Protein AF-A0A7W7SQQ2-F1 (afdb_monomer)

Mean predicted aligned error: 5.86 Å

Secondary structure (DSSP, 8-state):
--------------------SEEEEEEEETTEEEEEE---SS------HHHHHHHHTSPTT-S-TTGGGSHHHHHHHHHHHHHHHHHHHTTPPPPPHHHHHHHHTT-EEEEEEE-STT-TT-EE-SS--HHHHHHHHHTTSS-GGGGGGG--B-PPP---SSTTTS-HHHHHHHHHTT--GGG--HHHHHHHHHHHHHS--SS------HHHHHHHHHS-SEEE--BEE-SSSEE--EEE-GGGGTT-HHHHHHHHHHHTS-EEEEEEETTTEEEEEETTS-EEEEETTEEEEEESSHHHHHHHHHHTPPPEEPPTTS--

Structure (mmCIF, N/CA/C/O backbone):
data_AF-A0A7W7SQQ2-F1
#
_entry.id   AF-A0A7W7SQQ2-F1
#
loop_
_atom_site.group_PDB
_atom_site.id
_atom_site.type_symbol
_atom_site.label_atom_id
_atom_site.label_alt_id
_atom_site.label_comp_id
_atom_site.label_asym_id
_atom_site.label_entity_id
_atom_site.label_seq_id
_atom_site.pdbx_PDB_ins_code
_atom_site.Cartn_x
_atom_site.Cartn_y
_atom_site.Cartn_z
_atom_site.occupancy
_atom_site.B_iso_or_equiv
_atom_site.auth_seq_id
_atom_site.auth_comp_id
_atom_site.auth_asym_id
_atom_site.auth_atom_id
_atom_site.pdbx_PDB_model_num
ATOM 1 N N . MET A 1 1 ? 30.985 -21.210 43.477 1.00 38.97 1 MET A N 1
ATOM 2 C CA . MET A 1 1 ? 29.923 -22.197 43.193 1.00 38.97 1 MET A CA 1
ATOM 3 C C . MET A 1 1 ? 28.577 -21.524 43.392 1.00 38.97 1 MET A C 1
ATOM 5 O O . MET A 1 1 ? 28.014 -21.598 44.472 1.00 38.97 1 MET A O 1
ATOM 9 N N . ILE A 1 2 ? 28.111 -20.807 42.372 1.00 31.62 2 ILE A N 1
ATOM 10 C CA . ILE A 1 2 ? 26.723 -20.356 42.254 1.00 31.62 2 ILE A CA 1
ATOM 11 C C . ILE A 1 2 ? 26.352 -20.661 40.807 1.00 31.62 2 ILE A C 1
ATOM 13 O O . ILE A 1 2 ? 26.995 -20.175 39.881 1.00 31.62 2 ILE A O 1
ATOM 17 N N . SER A 1 3 ? 25.417 -21.592 40.669 1.00 32.34 3 SER A N 1
ATOM 18 C CA . SER A 1 3 ? 24.855 -22.092 39.423 1.00 32.34 3 SER A CA 1
ATOM 19 C C . SER A 1 3 ? 23.996 -20.994 38.793 1.00 32.34 3 SER A C 1
ATOM 21 O O . SER A 1 3 ? 23.088 -20.482 39.442 1.00 32.34 3 SER A O 1
ATOM 23 N N . GLN A 1 4 ? 24.303 -20.619 37.551 1.00 32.34 4 GLN A N 1
ATOM 24 C CA . GLN A 1 4 ? 23.356 -19.951 36.664 1.00 32.34 4 GLN A CA 1
ATOM 25 C C . GLN A 1 4 ? 22.821 -21.022 35.714 1.00 32.34 4 GLN A C 1
ATOM 27 O O . GLN A 1 4 ? 23.570 -21.594 34.928 1.00 32.34 4 GLN A O 1
ATOM 32 N N . GLN A 1 5 ? 21.541 -21.347 35.871 1.00 31.61 5 GLN A N 1
ATOM 33 C CA . GLN A 1 5 ? 20.770 -22.120 34.909 1.00 31.61 5 GLN A CA 1
ATOM 34 C C . GLN A 1 5 ? 20.421 -21.184 33.751 1.00 31.61 5 GLN A C 1
ATOM 36 O O . GLN A 1 5 ? 19.628 -20.258 33.913 1.00 31.61 5 GLN A O 1
ATOM 41 N N . GLU A 1 6 ? 21.049 -21.412 32.603 1.00 29.31 6 GLU A N 1
ATOM 42 C CA . GLU A 1 6 ? 20.629 -20.856 31.322 1.00 29.31 6 GLU A CA 1
ATOM 43 C C . GLU A 1 6 ? 19.291 -21.500 30.938 1.00 29.31 6 GLU A C 1
ATOM 45 O O . GLU A 1 6 ? 19.168 -22.723 30.859 1.00 29.31 6 GLU A O 1
ATOM 50 N N . ALA A 1 7 ? 18.265 -20.668 30.758 1.00 31.00 7 ALA A N 1
ATOM 51 C CA . ALA A 1 7 ? 16.994 -21.086 30.194 1.00 31.00 7 ALA A CA 1
ATOM 52 C C . ALA A 1 7 ? 17.190 -21.323 28.691 1.00 31.00 7 ALA A C 1
ATOM 54 O O . ALA A 1 7 ? 17.419 -20.399 27.912 1.00 31.00 7 ALA A O 1
ATOM 55 N N . GLU A 1 8 ? 17.134 -22.594 28.323 1.00 25.03 8 GLU A N 1
ATOM 56 C CA . GLU A 1 8 ? 17.292 -23.131 26.981 1.00 25.03 8 GLU A CA 1
ATOM 57 C C . GLU A 1 8 ? 16.098 -22.710 26.102 1.00 25.03 8 GLU A C 1
ATOM 59 O O . GLU A 1 8 ? 14.978 -23.201 26.248 1.00 25.03 8 GLU A O 1
ATOM 64 N N . TRP A 1 9 ? 16.317 -21.747 25.203 1.00 24.67 9 TRP A N 1
ATOM 65 C CA . TRP A 1 9 ? 15.348 -21.366 24.174 1.00 24.67 9 TRP A CA 1
ATOM 66 C C . TRP A 1 9 ? 15.402 -22.381 23.027 1.00 24.67 9 TRP A C 1
ATOM 68 O O . TRP A 1 9 ? 16.411 -22.490 22.332 1.00 24.67 9 TRP A O 1
ATOM 78 N N . THR A 1 10 ? 14.309 -23.111 22.811 1.00 25.95 10 THR A N 1
ATOM 79 C CA . THR A 1 10 ? 14.120 -23.984 21.643 1.00 25.95 10 THR A CA 1
ATOM 80 C C . THR A 1 10 ? 12.985 -23.446 20.767 1.00 25.95 10 THR A C 1
ATOM 82 O O . THR A 1 10 ? 11.851 -23.357 21.238 1.00 25.95 10 THR A O 1
ATOM 85 N N . PRO A 1 11 ? 13.227 -23.101 19.486 1.00 35.62 11 PRO A N 1
ATOM 86 C CA . PRO A 1 11 ? 12.149 -22.826 18.548 1.00 35.62 11 PRO A CA 1
ATOM 87 C C . PRO A 1 11 ? 11.768 -24.107 17.790 1.00 35.62 11 PRO A C 1
ATOM 89 O O . PRO A 1 11 ? 12.555 -24.652 17.017 1.00 35.62 11 PRO A O 1
ATOM 92 N N . GLY A 1 12 ? 10.538 -24.576 18.004 1.00 26.91 12 GLY A N 1
ATOM 93 C CA . GLY A 1 12 ? 9.904 -25.650 17.242 1.00 26.91 12 GLY A CA 1
ATOM 94 C C . GLY A 1 12 ? 8.689 -25.142 16.462 1.00 26.91 12 GLY A C 1
ATOM 95 O O . GLY A 1 12 ? 7.684 -24.772 17.056 1.00 26.91 12 GLY A O 1
ATOM 96 N N . THR A 1 13 ? 8.807 -25.169 15.132 1.00 31.66 13 THR A N 1
ATOM 97 C CA . THR A 1 13 ? 7.736 -25.319 14.123 1.00 31.66 13 THR A CA 1
ATOM 98 C C . THR A 1 13 ? 6.515 -24.390 14.172 1.00 31.66 13 THR A C 1
ATOM 100 O O . THR A 1 13 ? 5.446 -24.764 14.644 1.00 31.66 13 THR A O 1
ATOM 103 N N . ALA A 1 14 ? 6.637 -23.267 13.464 1.00 29.16 14 ALA A N 1
ATOM 104 C CA . ALA A 1 14 ? 5.713 -22.896 12.393 1.00 29.16 14 ALA A CA 1
ATOM 105 C C . ALA A 1 14 ? 6.531 -22.145 11.331 1.00 29.16 14 ALA A C 1
ATOM 107 O O . ALA A 1 14 ? 7.152 -21.130 11.642 1.00 29.16 14 ALA A O 1
ATOM 108 N N . VAL A 1 15 ? 6.585 -22.647 10.094 1.00 39.97 15 VAL A N 1
ATOM 109 C CA . VAL A 1 15 ? 7.053 -21.849 8.948 1.00 39.97 15 VAL A CA 1
ATOM 110 C C . VAL A 1 15 ? 5.920 -20.863 8.655 1.00 39.97 15 VAL A C 1
ATOM 112 O O . VAL A 1 15 ? 5.041 -21.133 7.846 1.00 39.97 15 VAL A O 1
ATOM 115 N N . GLY A 1 16 ? 5.845 -19.808 9.466 1.00 39.38 16 GLY A N 1
ATOM 116 C CA . GLY A 1 16 ? 4.894 -18.714 9.306 1.00 39.38 16 GLY A CA 1
ATOM 117 C C . GLY A 1 16 ? 5.364 -17.788 8.191 1.00 39.38 16 GLY A C 1
ATOM 118 O O . GLY A 1 16 ? 6.569 -17.625 8.006 1.00 39.38 16 GLY A O 1
ATOM 119 N N . ALA A 1 17 ? 4.410 -17.223 7.452 1.00 42.03 17 ALA A N 1
ATOM 120 C CA . ALA A 1 17 ? 4.620 -16.277 6.359 1.00 42.03 17 ALA A CA 1
ATOM 121 C C . ALA A 1 17 ? 5.713 -15.226 6.662 1.00 42.03 17 ALA A C 1
ATOM 123 O O . ALA A 1 17 ? 5.884 -14.850 7.829 1.00 42.03 17 ALA A O 1
ATOM 124 N N . PRO A 1 18 ? 6.425 -14.716 5.638 1.00 50.44 18 PRO A N 1
ATOM 125 C CA . PRO A 1 18 ? 7.442 -13.689 5.830 1.00 50.44 18 PRO A CA 1
ATOM 126 C C . PRO A 1 18 ? 6.868 -12.506 6.630 1.00 50.44 18 PRO A C 1
ATOM 128 O O . PRO A 1 18 ? 5.911 -11.844 6.220 1.00 50.44 18 PRO A O 1
ATOM 131 N N . THR A 1 19 ? 7.457 -12.250 7.804 1.00 64.88 19 THR A N 1
ATOM 132 C CA . THR A 1 19 ? 7.046 -11.190 8.748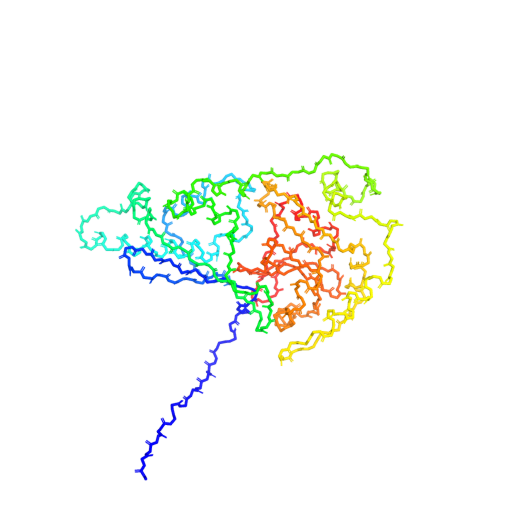 1.00 64.88 19 THR A CA 1
ATOM 133 C C . THR A 1 19 ? 7.334 -9.783 8.226 1.00 64.88 19 THR A C 1
ATOM 135 O O . THR A 1 19 ? 6.813 -8.804 8.760 1.00 64.88 19 THR A O 1
ATOM 138 N N . ALA A 1 20 ? 8.142 -9.682 7.171 1.00 79.25 20 ALA A N 1
ATOM 139 C CA . ALA A 1 20 ? 8.426 -8.463 6.442 1.00 79.25 20 ALA A CA 1
ATOM 140 C C . ALA A 1 20 ? 7.919 -8.579 4.986 1.00 79.25 20 ALA A C 1
ATOM 142 O O . ALA A 1 20 ? 7.832 -9.677 4.444 1.00 79.25 20 ALA A O 1
ATOM 143 N N . PRO A 1 21 ? 7.564 -7.464 4.335 1.00 90.44 21 PRO A N 1
ATOM 144 C CA . PRO A 1 21 ? 7.223 -6.216 5.000 1.00 90.44 21 PRO A CA 1
ATOM 145 C C . PRO A 1 21 ? 5.951 -6.390 5.834 1.00 90.44 21 PRO A C 1
ATOM 147 O O . PRO A 1 21 ? 5.047 -7.125 5.451 1.00 90.44 21 PRO A O 1
ATOM 150 N N . GLY A 1 22 ? 5.924 -5.770 7.007 1.00 92.62 22 GLY A N 1
ATOM 151 C CA . GLY A 1 22 ? 4.823 -5.869 7.960 1.00 92.62 22 GLY A CA 1
ATOM 152 C C . GLY A 1 22 ? 4.709 -4.594 8.778 1.00 92.62 22 GLY A C 1
ATOM 153 O O . GLY A 1 22 ? 5.559 -3.707 8.680 1.00 92.62 22 GLY A O 1
ATOM 154 N N . THR A 1 23 ? 3.660 -4.483 9.585 1.00 94.69 23 THR A N 1
ATOM 155 C CA . THR A 1 23 ? 3.469 -3.331 10.472 1.00 94.69 23 THR A CA 1
ATOM 156 C C . THR A 1 23 ? 2.948 -3.772 11.836 1.00 94.69 23 THR A C 1
ATOM 158 O O . THR A 1 23 ? 2.192 -4.737 11.943 1.00 94.69 23 THR A O 1
ATOM 161 N N . ILE A 1 24 ? 3.364 -3.056 12.878 1.00 96.31 24 ILE A N 1
ATOM 162 C CA . ILE A 1 24 ? 2.870 -3.182 14.250 1.00 96.31 24 ILE A CA 1
ATOM 163 C C . ILE A 1 24 ? 2.268 -1.839 14.650 1.00 96.31 24 ILE A C 1
ATOM 165 O O . ILE A 1 24 ? 2.914 -0.805 14.481 1.00 96.31 24 ILE A O 1
ATOM 169 N N . ALA A 1 25 ? 1.052 -1.849 15.181 1.00 97.81 25 ALA A N 1
ATOM 170 C CA . ALA A 1 25 ? 0.399 -0.669 15.726 1.00 97.81 25 ALA A CA 1
ATOM 171 C C . ALA A 1 25 ? 0.345 -0.761 17.253 1.00 97.81 25 ALA A C 1
ATOM 173 O O . ALA A 1 25 ? -0.079 -1.778 17.803 1.00 97.81 25 ALA A O 1
ATOM 174 N N . TYR A 1 26 ? 0.756 0.315 17.916 1.00 98.12 26 TYR A N 1
ATOM 175 C CA . TYR A 1 26 ? 0.708 0.522 19.357 1.00 98.12 26 TYR A CA 1
ATOM 176 C C . TYR A 1 26 ? -0.313 1.624 19.627 1.00 98.12 26 TYR A C 1
ATOM 178 O O . TYR A 1 26 ? -0.072 2.785 19.305 1.00 98.12 26 TYR A O 1
ATOM 186 N N . LEU A 1 27 ? -1.464 1.265 20.187 1.00 98.44 27 LEU A N 1
ATOM 187 C CA . LEU A 1 27 ? -2.551 2.193 20.476 1.00 98.44 27 LEU A CA 1
ATOM 188 C C . LEU A 1 27 ? -2.760 2.271 21.986 1.00 98.44 27 LEU A C 1
ATOM 190 O O . LEU A 1 27 ? -3.179 1.299 22.611 1.00 98.44 27 LEU A O 1
ATOM 194 N N . THR A 1 28 ? -2.477 3.428 22.573 1.00 98.38 28 THR A N 1
ATOM 195 C CA . THR A 1 28 ? -2.728 3.686 23.993 1.00 98.38 28 THR A CA 1
ATOM 196 C C . THR A 1 28 ? -4.074 4.378 24.158 1.00 98.38 28 THR A C 1
ATOM 198 O O . THR A 1 28 ? -4.270 5.467 23.620 1.00 98.38 28 THR A O 1
ATOM 201 N N . VAL A 1 29 ? -4.991 3.774 24.916 1.00 97.31 29 VAL A N 1
ATOM 202 C CA . VAL A 1 29 ? -6.342 4.292 25.190 1.00 97.31 29 VAL A CA 1
ATOM 203 C C . VAL A 1 29 ? -6.573 4.281 26.693 1.00 97.31 29 VAL A C 1
ATOM 205 O O . VAL A 1 29 ? -6.418 3.246 27.328 1.00 97.31 29 VAL A O 1
ATOM 208 N N . GLN A 1 30 ? -6.918 5.426 27.290 1.00 92.06 30 GLN A N 1
ATOM 209 C CA . GLN A 1 30 ? -7.134 5.545 28.744 1.00 92.06 30 GLN A CA 1
ATOM 210 C C . GLN A 1 30 ? -5.997 4.937 29.604 1.00 92.06 30 GLN A C 1
ATOM 212 O O . GLN A 1 30 ? -6.248 4.436 30.698 1.00 92.06 30 GLN A O 1
ATOM 217 N N . HIS A 1 31 ? -4.742 5.045 29.144 1.00 90.31 31 HIS A N 1
ATOM 218 C CA . HIS A 1 31 ? -3.523 4.476 29.757 1.00 90.31 31 HIS A CA 1
ATOM 219 C C . HIS A 1 31 ? -3.339 2.951 29.609 1.00 90.31 31 HIS A C 1
ATOM 221 O O . HIS A 1 31 ? -2.359 2.411 30.123 1.00 90.31 31 HIS A O 1
ATOM 227 N N . GLU A 1 32 ? -4.222 2.255 28.891 1.00 96.50 32 GLU A N 1
ATOM 228 C CA . GLU A 1 32 ? -4.031 0.859 28.487 1.00 96.50 32 GLU A CA 1
ATOM 229 C C . GLU A 1 32 ? -3.359 0.807 27.108 1.00 96.50 32 GLU A C 1
ATOM 231 O O . GLU A 1 32 ? -3.802 1.467 26.168 1.00 96.50 32 GLU A O 1
ATOM 236 N N . LEU A 1 33 ? -2.275 0.035 26.987 1.00 97.94 33 LEU A N 1
ATOM 237 C CA . LEU A 1 33 ? -1.583 -0.188 25.717 1.00 97.94 33 LEU A CA 1
ATOM 238 C C . LEU A 1 33 ? -2.167 -1.410 25.005 1.00 97.94 33 LEU A C 1
ATOM 240 O O . LEU A 1 33 ? -2.154 -2.518 25.542 1.00 97.94 33 LEU A O 1
ATOM 244 N N . HIS A 1 34 ? -2.584 -1.212 23.760 1.00 98.25 34 HIS A N 1
ATOM 245 C CA . HIS A 1 34 ? -3.039 -2.253 22.850 1.00 98.25 34 HIS A CA 1
ATOM 246 C C . HIS A 1 34 ? -2.055 -2.389 21.691 1.00 98.25 34 HIS A C 1
ATOM 248 O O . HIS A 1 34 ? -1.560 -1.392 21.166 1.00 98.25 34 HIS A O 1
ATOM 254 N N . ILE A 1 35 ? -1.758 -3.626 21.299 1.00 97.94 35 ILE A N 1
ATOM 255 C CA . ILE A 1 35 ? -0.786 -3.926 20.248 1.00 97.94 35 ILE A CA 1
ATOM 256 C C . ILE A 1 35 ? -1.447 -4.858 19.246 1.00 97.94 35 ILE A C 1
ATOM 258 O O . ILE A 1 35 ? -1.977 -5.895 19.642 1.00 97.94 35 ILE A O 1
ATOM 262 N N . ALA A 1 36 ? -1.375 -4.515 17.964 1.00 96.56 36 ALA A N 1
ATOM 263 C CA . ALA A 1 36 ? -1.765 -5.422 16.893 1.00 96.56 36 ALA A CA 1
ATOM 264 C C . ALA A 1 36 ? -0.732 -5.446 15.770 1.00 96.56 36 ALA A C 1
ATOM 266 O O . ALA A 1 36 ? 0.019 -4.494 15.558 1.00 96.56 36 ALA A O 1
ATOM 267 N N . HIS A 1 37 ? -0.733 -6.551 15.035 1.00 95.25 37 HIS A N 1
ATOM 268 C CA . HIS A 1 37 ? 0.077 -6.749 13.844 1.00 95.25 37 HIS A CA 1
ATOM 269 C C . HIS A 1 37 ? -0.802 -6.684 12.600 1.00 95.25 37 HIS A C 1
ATOM 271 O O . HIS A 1 37 ? -1.996 -6.990 12.649 1.00 95.25 37 HIS A O 1
ATOM 277 N N . SER A 1 38 ? -0.195 -6.322 11.476 1.00 94.31 38 SER A N 1
ATOM 278 C CA . SER A 1 38 ? -0.829 -6.486 10.177 1.00 94.31 38 SER A CA 1
ATOM 279 C C . SER A 1 38 ? -1.057 -7.972 9.872 1.00 94.31 38 SER A C 1
ATOM 281 O O . SER A 1 38 ? -0.312 -8.845 10.325 1.00 94.31 38 SER A O 1
ATOM 283 N N . VAL A 1 39 ? -2.113 -8.270 9.118 1.00 93.19 39 VAL A N 1
ATOM 284 C CA . VAL A 1 39 ? -2.600 -9.638 8.915 1.00 93.19 39 VAL A CA 1
ATOM 285 C C . VAL A 1 39 ? -2.282 -10.123 7.504 1.00 93.19 39 VAL A C 1
ATOM 287 O O . VAL A 1 39 ? -2.976 -9.788 6.544 1.00 93.19 39 VAL A O 1
ATOM 290 N N . LYS A 1 40 ? -1.271 -10.985 7.398 1.00 89.31 40 LYS A N 1
ATOM 291 C CA . LYS A 1 40 ? -0.927 -11.712 6.170 1.00 89.31 40 LYS A CA 1
ATOM 292 C C . LYS A 1 40 ? -1.558 -13.101 6.116 1.00 89.31 40 LYS A C 1
ATOM 294 O O . LYS A 1 40 ? -1.998 -13.633 7.135 1.00 89.31 40 LYS A O 1
ATOM 299 N N . GLY A 1 41 ? -1.555 -13.691 4.924 1.00 84.44 41 GLY A N 1
ATOM 300 C CA . GLY A 1 41 ? -2.069 -15.037 4.681 1.00 84.44 41 GLY A CA 1
ATOM 301 C C . GLY A 1 41 ? -3.595 -15.126 4.743 1.00 84.44 41 GLY A C 1
ATOM 302 O O . GLY A 1 41 ? -4.318 -14.124 4.620 1.00 84.44 41 GLY A O 1
ATOM 303 N N . ASP A 1 42 ? -4.088 -16.347 4.947 1.00 80.88 42 ASP A N 1
ATOM 304 C CA . ASP A 1 42 ? -5.519 -16.677 4.954 1.00 80.88 42 ASP A CA 1
ATOM 305 C C . ASP A 1 42 ? -6.183 -16.849 6.344 1.00 80.88 42 ASP A C 1
ATOM 307 O O . ASP A 1 42 ? -7.158 -17.604 6.445 1.00 80.88 42 ASP A O 1
ATOM 311 N N . PRO A 1 43 ? -5.756 -16.185 7.444 1.00 82.62 43 PRO A N 1
ATOM 312 C CA . PRO A 1 43 ? -6.470 -16.329 8.702 1.00 82.62 43 PRO A CA 1
ATOM 313 C C . PRO A 1 43 ? -7.848 -15.662 8.617 1.00 82.62 43 PRO A C 1
ATOM 315 O O . PRO A 1 43 ? -8.031 -14.594 8.023 1.00 82.62 43 PRO A O 1
ATOM 318 N N . VAL A 1 44 ? -8.828 -16.283 9.270 1.00 82.44 44 VAL A N 1
ATOM 319 C CA . VAL A 1 44 ? -10.144 -15.678 9.476 1.00 82.44 44 VAL A CA 1
ATOM 320 C C . VAL A 1 44 ? -10.028 -14.667 10.611 1.00 82.44 44 VAL A C 1
ATOM 322 O O . VAL A 1 44 ? -9.726 -15.036 11.744 1.00 82.44 44 VAL A O 1
ATOM 325 N N . PHE A 1 45 ? -10.303 -13.398 10.321 1.00 85.50 45 PHE A N 1
ATOM 326 C CA . PHE A 1 45 ? -10.424 -12.355 11.334 1.00 85.50 45 PHE A CA 1
ATOM 327 C C . PHE A 1 45 ? -11.647 -11.479 11.051 1.00 85.50 45 PHE A C 1
ATOM 329 O O . PHE A 1 45 ? -12.103 -11.353 9.910 1.00 85.50 45 PHE A O 1
ATOM 336 N N . HIS A 1 46 ? -12.218 -10.906 12.109 1.00 91.88 46 HIS A N 1
ATOM 337 C CA . HIS A 1 46 ? -13.462 -10.151 12.027 1.00 91.88 46 HIS A CA 1
ATOM 338 C C . HIS A 1 46 ? -13.320 -8.788 12.684 1.00 91.88 46 HIS A C 1
ATOM 340 O O . HIS A 1 46 ? -13.253 -8.668 13.908 1.00 91.88 46 HIS A O 1
ATOM 346 N N . HIS A 1 47 ? -13.373 -7.756 11.848 1.00 97.88 47 HIS A N 1
ATOM 347 C CA . HIS A 1 47 ? -13.454 -6.383 12.316 1.00 97.88 47 HIS A CA 1
ATOM 348 C C . HIS A 1 47 ? -14.681 -6.141 13.189 1.00 97.88 47 HIS A C 1
ATOM 350 O O . HIS A 1 47 ? -15.767 -6.680 12.939 1.00 97.88 47 HIS A O 1
ATOM 356 N N . HIS A 1 48 ? -14.511 -5.265 14.172 1.00 98.44 48 HIS A N 1
ATOM 357 C CA . HIS A 1 48 ? -15.592 -4.712 14.964 1.00 98.44 48 HIS A CA 1
ATOM 358 C C . HIS A 1 48 ? -16.652 -4.073 14.059 1.00 98.44 48 HIS A C 1
ATOM 360 O O . HIS A 1 48 ? -16.345 -3.533 12.991 1.00 98.44 48 HIS A O 1
ATOM 366 N N . ARG A 1 49 ? -17.918 -4.117 14.490 1.00 98.12 49 ARG A N 1
ATOM 367 C CA . ARG A 1 49 ? -19.069 -3.660 13.698 1.00 98.12 49 ARG A CA 1
ATOM 368 C C . ARG A 1 49 ? -18.871 -2.248 13.139 1.00 98.12 49 ARG A C 1
ATOM 370 O O . ARG A 1 49 ? -19.063 -2.053 11.945 1.00 98.12 49 ARG A O 1
ATOM 377 N N . LEU A 1 50 ? -18.423 -1.302 13.965 1.00 98.50 50 LEU A N 1
ATOM 378 C CA . LEU A 1 50 ? -18.202 0.085 13.533 1.00 98.50 50 LEU A CA 1
ATOM 379 C C . LEU A 1 50 ? -17.110 0.197 12.455 1.00 98.50 50 LEU A C 1
ATOM 381 O O . LEU A 1 50 ? -17.257 0.958 11.502 1.00 98.50 50 LEU A O 1
ATOM 385 N N . VAL A 1 51 ? -16.028 -0.582 12.564 1.00 98.50 51 VAL A N 1
ATOM 386 C CA . VAL A 1 51 ? -14.944 -0.594 11.565 1.00 98.50 51 VAL A CA 1
ATOM 387 C C . VAL A 1 51 ? -15.446 -1.192 10.253 1.00 98.50 51 VAL A C 1
ATOM 389 O O . VAL A 1 51 ? -15.198 -0.642 9.182 1.00 98.50 51 VAL A O 1
ATOM 392 N N . ARG A 1 52 ? -16.231 -2.274 10.323 1.00 97.94 52 ARG A N 1
ATOM 393 C CA . ARG A 1 52 ? -16.879 -2.872 9.147 1.00 97.94 52 ARG A CA 1
ATOM 394 C C . ARG A 1 52 ? -17.831 -1.904 8.454 1.00 97.94 52 ARG A C 1
ATOM 396 O O . ARG A 1 52 ? -17.783 -1.798 7.235 1.00 97.94 52 ARG A O 1
ATOM 403 N N . GLU A 1 53 ? -18.683 -1.219 9.215 1.00 98.06 53 GLU A N 1
ATOM 404 C CA . GLU A 1 53 ? -19.610 -0.204 8.697 1.00 98.06 53 GLU A CA 1
ATOM 405 C C . GLU A 1 53 ? -18.842 0.935 8.014 1.00 98.06 53 GLU A C 1
ATOM 407 O O . GLU A 1 53 ? -19.179 1.323 6.896 1.00 98.06 53 GLU A O 1
ATOM 412 N N . HIS A 1 54 ? -17.757 1.409 8.633 1.00 98.06 54 HIS A N 1
ATOM 413 C CA . HIS A 1 54 ? -16.894 2.432 8.053 1.00 98.06 54 HIS A CA 1
ATOM 414 C C . HIS A 1 54 ? -16.269 1.993 6.725 1.00 98.06 54 HIS A C 1
ATOM 416 O O . HIS A 1 54 ? -16.295 2.767 5.769 1.00 98.06 54 HIS A O 1
ATOM 422 N N . LEU A 1 55 ? -15.692 0.787 6.666 1.00 97.81 55 LEU A N 1
ATOM 423 C CA . LEU A 1 55 ? -15.048 0.255 5.461 1.00 97.81 55 LEU A CA 1
ATOM 424 C C . LEU A 1 55 ? -16.070 0.010 4.344 1.00 97.81 55 LEU A C 1
ATOM 426 O O . LEU A 1 55 ? -15.835 0.409 3.207 1.00 97.81 55 LEU A O 1
ATOM 430 N N . ALA A 1 56 ? -17.225 -0.576 4.671 1.00 96.88 56 ALA A N 1
ATOM 431 C CA . ALA A 1 56 ? -18.304 -0.828 3.716 1.00 96.88 56 ALA A CA 1
ATOM 432 C C . ALA A 1 56 ? -18.950 0.463 3.185 1.00 96.88 56 ALA A C 1
ATOM 434 O O . ALA A 1 56 ? -19.464 0.479 2.070 1.00 96.88 56 ALA A O 1
ATOM 435 N N . GLY A 1 57 ? -18.916 1.547 3.966 1.00 97.00 57 GLY A N 1
ATOM 436 C CA . GLY A 1 57 ? -19.417 2.859 3.559 1.00 97.00 57 GLY A CA 1
ATOM 437 C C . GLY A 1 57 ? -18.495 3.627 2.605 1.00 97.00 57 GLY A C 1
ATOM 438 O O . GLY A 1 57 ? -18.863 4.717 2.161 1.00 97.00 57 GLY A O 1
ATOM 439 N N . ARG A 1 58 ? -17.295 3.116 2.292 1.00 96.75 58 ARG A N 1
ATOM 440 C CA . ARG A 1 58 ? -16.354 3.796 1.391 1.00 96.75 58 ARG A CA 1
ATOM 441 C C . ARG A 1 58 ? -16.749 3.572 -0.069 1.00 96.75 58 ARG A C 1
ATOM 443 O O . ARG A 1 58 ? -17.020 2.435 -0.451 1.00 96.75 58 ARG A O 1
ATOM 450 N N . PRO A 1 59 ? -16.734 4.617 -0.918 1.00 97.38 59 PRO A N 1
ATOM 451 C CA . PRO A 1 59 ? -16.913 4.414 -2.347 1.00 97.38 59 PRO A CA 1
ATOM 452 C C . PRO A 1 59 ? -15.788 3.539 -2.913 1.00 97.38 59 PRO A C 1
ATOM 454 O O . PRO A 1 59 ? -14.655 3.559 -2.421 1.00 97.38 59 PRO A O 1
ATOM 457 N N . THR A 1 60 ? -16.075 2.809 -3.989 1.00 97.62 60 THR A N 1
ATOM 458 C CA . THR A 1 60 ? -15.062 2.048 -4.732 1.00 97.62 60 THR A CA 1
ATOM 459 C C . THR A 1 60 ? -13.862 2.939 -5.082 1.00 97.62 60 THR A C 1
ATOM 461 O O . THR A 1 60 ? -14.011 4.145 -5.301 1.00 97.62 60 THR A O 1
ATOM 464 N N . GLY A 1 61 ? -12.652 2.377 -5.044 1.00 97.88 61 GLY A N 1
ATOM 465 C CA . GLY A 1 61 ? -11.422 3.131 -5.286 1.00 97.88 61 GLY A CA 1
ATOM 466 C C . GLY A 1 61 ? -10.902 3.932 -4.092 1.00 97.88 61 GLY A C 1
ATOM 467 O O . GLY A 1 61 ? -9.803 4.464 -4.178 1.00 97.88 61 GLY A O 1
ATOM 468 N N . HIS A 1 62 ? -11.638 4.031 -2.977 1.00 97.88 62 HIS A N 1
ATOM 469 C CA . HIS A 1 62 ? -11.213 4.824 -1.810 1.00 97.88 62 HIS A CA 1
ATOM 470 C C . HIS A 1 62 ? -10.480 4.010 -0.737 1.00 97.88 62 HIS A C 1
ATOM 472 O O . HIS A 1 62 ? -10.056 4.562 0.280 1.00 97.88 62 HIS A O 1
ATOM 478 N N . LEU A 1 63 ? -10.332 2.703 -0.953 1.00 98.06 63 LEU A N 1
ATOM 479 C CA . LEU A 1 63 ? -9.580 1.821 -0.072 1.00 98.06 63 LEU A CA 1
ATOM 480 C C . LEU A 1 63 ? -8.271 1.393 -0.731 1.00 98.06 63 LEU A C 1
ATOM 482 O O . LEU A 1 63 ? -8.276 0.925 -1.864 1.00 98.06 63 LEU A O 1
ATOM 486 N N . VAL A 1 64 ? -7.157 1.554 -0.022 1.00 97.31 64 VAL A N 1
ATOM 487 C CA . VAL A 1 64 ? -5.865 0.952 -0.357 1.00 97.31 64 VAL A CA 1
ATOM 488 C C . VAL A 1 64 ? -6.041 -0.562 -0.378 1.00 97.31 64 VAL A C 1
ATOM 490 O O . VAL A 1 64 ? -6.801 -1.104 0.430 1.00 97.31 64 VAL A O 1
ATOM 493 N N . ARG A 1 65 ? -5.367 -1.242 -1.315 1.00 95.56 65 ARG A N 1
ATOM 494 C CA . ARG A 1 65 ? -5.423 -2.707 -1.396 1.00 95.56 65 ARG A CA 1
ATOM 495 C C . ARG A 1 65 ? -5.079 -3.319 -0.037 1.00 95.56 65 ARG A C 1
ATOM 497 O O . ARG A 1 65 ? -4.149 -2.862 0.619 1.00 95.56 65 ARG A O 1
ATOM 504 N N . GLY A 1 66 ? -5.866 -4.300 0.395 1.00 95.06 66 GLY A N 1
ATOM 505 C CA . GLY A 1 66 ? -5.656 -4.972 1.676 1.00 95.06 66 GLY A CA 1
ATOM 506 C C . GLY A 1 66 ? -5.719 -4.059 2.906 1.00 95.06 66 GLY A C 1
ATOM 507 O O . GLY A 1 66 ? -5.311 -4.489 3.980 1.00 95.06 66 GLY A O 1
ATOM 508 N N . GLY A 1 67 ? -6.217 -2.819 2.791 1.00 95.56 67 GLY A N 1
ATOM 509 C CA . GLY A 1 67 ? -6.244 -1.852 3.890 1.00 95.56 67 GLY A CA 1
ATOM 510 C C . GLY A 1 67 ? -6.959 -2.379 5.135 1.00 95.56 67 GLY A C 1
ATOM 511 O O . GLY A 1 67 ? -6.578 -2.048 6.251 1.00 95.56 67 GLY A O 1
ATOM 512 N N . GLU A 1 68 ? -7.941 -3.266 4.965 1.00 95.56 68 GLU A N 1
ATOM 513 C CA . GLU A 1 68 ? -8.623 -3.967 6.051 1.00 95.56 68 GLU A CA 1
ATOM 514 C C . GLU A 1 68 ? -7.705 -4.885 6.875 1.00 95.56 68 GLU A C 1
ATOM 516 O O . GLU A 1 68 ? -8.060 -5.266 7.981 1.00 95.56 68 GLU A O 1
ATOM 521 N N . ARG A 1 69 ? -6.526 -5.252 6.384 1.00 95.62 69 ARG A N 1
ATOM 522 C CA . ARG A 1 69 ? -5.560 -6.114 7.085 1.00 95.62 69 ARG A CA 1
ATOM 523 C C . ARG A 1 69 ? -4.458 -5.331 7.787 1.00 95.62 69 ARG A C 1
ATOM 525 O O . ARG A 1 69 ? -3.577 -5.930 8.399 1.00 95.62 69 ARG A O 1
ATOM 532 N N . HIS A 1 70 ? -4.480 -4.009 7.686 1.00 97.00 70 HIS A N 1
ATOM 533 C CA . HIS A 1 70 ? -3.442 -3.160 8.247 1.00 97.00 70 HIS A CA 1
ATOM 534 C C . HIS A 1 70 ? -3.534 -3.091 9.774 1.00 97.00 70 HIS A C 1
ATOM 536 O O . HIS A 1 70 ? -4.630 -3.082 10.344 1.00 97.00 70 HIS A O 1
ATOM 542 N N . ALA A 1 71 ? -2.375 -3.014 10.432 1.00 97.12 71 ALA A N 1
ATOM 543 C CA . ALA A 1 71 ? -2.268 -3.090 11.889 1.00 97.12 71 ALA A CA 1
ATOM 544 C C . ALA A 1 71 ? -3.102 -2.011 12.601 1.00 97.12 71 ALA A C 1
ATOM 546 O O . ALA A 1 71 ? -3.685 -2.271 13.651 1.00 97.12 71 ALA A O 1
ATOM 547 N N . GLU A 1 72 ? -3.206 -0.818 12.009 1.00 98.06 72 GLU A N 1
ATOM 548 C CA . GLU A 1 72 ? -3.969 0.307 12.549 1.00 98.06 72 GLU A CA 1
ATOM 549 C C . GLU A 1 72 ? -5.468 -0.007 12.642 1.00 98.06 72 GLU A C 1
ATOM 551 O O . GLU A 1 72 ? -6.118 0.352 13.623 1.00 98.06 72 GLU A O 1
ATOM 556 N N . LEU A 1 73 ? -6.030 -0.700 11.644 1.00 98.31 73 LEU A N 1
ATOM 557 C CA . LEU A 1 73 ? -7.441 -1.091 11.671 1.00 98.31 73 LEU A CA 1
ATOM 558 C C . LEU A 1 73 ? -7.683 -2.294 12.576 1.00 98.31 73 LEU A C 1
ATOM 560 O O . LEU A 1 73 ? -8.734 -2.371 13.213 1.00 98.31 73 LEU A O 1
ATOM 564 N N . VAL A 1 74 ? -6.718 -3.211 12.651 1.00 98.12 74 VAL A N 1
ATOM 565 C CA . VAL A 1 74 ? -6.788 -4.371 13.546 1.00 98.12 74 VAL A CA 1
ATOM 566 C C . VAL A 1 74 ? -6.775 -3.908 15.004 1.00 98.12 74 VAL A C 1
ATOM 568 O O . VAL A 1 74 ? -7.698 -4.247 15.738 1.00 98.12 74 VAL A O 1
ATOM 571 N N . VAL A 1 75 ? -5.826 -3.051 15.410 1.00 98.44 75 VAL A N 1
ATOM 572 C CA . VAL A 1 75 ? -5.753 -2.573 16.804 1.00 98.44 75 VAL A CA 1
ATOM 573 C C . VAL A 1 75 ? -6.988 -1.758 17.192 1.00 98.44 75 VAL A C 1
ATOM 575 O O . VAL A 1 75 ? -7.524 -1.926 18.286 1.00 98.44 75 VAL A O 1
ATOM 578 N N . LEU A 1 76 ? -7.497 -0.922 16.280 1.00 98.25 76 LEU A N 1
ATOM 579 C CA . LEU A 1 76 ? -8.730 -0.166 16.490 1.00 98.25 76 LEU A CA 1
ATOM 580 C C . LEU A 1 76 ? -9.924 -1.113 16.709 1.00 98.25 76 LEU A C 1
ATOM 582 O O . LEU A 1 76 ? -10.728 -0.915 17.620 1.00 98.25 76 LEU A O 1
ATOM 586 N N . SER A 1 77 ? -10.030 -2.155 15.882 1.00 98.38 77 SER A N 1
ATOM 587 C CA . SER A 1 77 ? -11.062 -3.181 16.007 1.00 98.38 77 SER A CA 1
ATOM 588 C C . SER A 1 77 ? -10.958 -3.948 17.329 1.00 98.38 77 SER A C 1
ATOM 590 O O . SER A 1 77 ? -11.978 -4.164 17.985 1.00 98.38 77 SER A O 1
ATOM 592 N N . ASP A 1 78 ? -9.752 -4.334 17.740 1.00 98.06 78 ASP A N 1
ATOM 593 C CA . ASP A 1 78 ? -9.518 -5.092 18.971 1.00 98.06 78 ASP A CA 1
ATOM 594 C C . ASP A 1 78 ? -9.915 -4.297 20.218 1.00 98.06 78 ASP A C 1
ATOM 596 O O . ASP A 1 78 ? -10.592 -4.834 21.099 1.00 98.06 78 ASP A O 1
ATOM 600 N N . VAL A 1 79 ? -9.574 -3.002 20.264 1.00 98.19 79 VAL A N 1
ATOM 601 C CA . VAL A 1 79 ? -10.019 -2.104 21.340 1.00 98.19 79 VAL A CA 1
ATOM 602 C C . VAL A 1 79 ? -11.542 -2.037 21.385 1.00 98.19 79 VAL A C 1
ATOM 604 O O . VAL A 1 79 ? -12.138 -2.222 22.444 1.00 98.19 79 VAL A O 1
ATOM 607 N N . LEU A 1 80 ? -12.199 -1.813 20.247 1.00 98.19 80 LEU A N 1
ATOM 608 C CA . LEU A 1 80 ? -13.656 -1.688 20.212 1.00 98.19 80 LEU A CA 1
ATOM 609 C C . LEU A 1 80 ? -14.365 -2.973 20.663 1.00 98.19 80 LEU A C 1
ATOM 611 O O . LEU A 1 80 ? -15.294 -2.901 21.466 1.00 98.19 80 LEU A O 1
ATOM 615 N N . HIS A 1 81 ? -13.900 -4.145 20.214 1.00 97.94 81 HIS A N 1
ATOM 616 C CA . HIS A 1 81 ? -14.416 -5.437 20.686 1.00 97.94 81 HIS A CA 1
ATOM 617 C C . HIS A 1 81 ? -14.258 -5.597 22.197 1.00 97.94 81 HIS A C 1
ATOM 619 O O . HIS A 1 81 ? -15.179 -6.057 22.870 1.00 97.94 81 HIS A O 1
ATOM 625 N N . GLU A 1 82 ? -13.101 -5.227 22.745 1.00 97.00 82 GLU A N 1
ATOM 626 C CA . GLU A 1 82 ? -12.845 -5.314 24.180 1.00 97.00 82 GLU A CA 1
ATOM 627 C C . GLU A 1 82 ? -13.798 -4.425 24.989 1.00 97.00 82 GLU A C 1
ATOM 629 O O . GLU A 1 82 ? -14.389 -4.883 25.970 1.00 97.00 82 GLU A O 1
ATOM 634 N N . TYR A 1 83 ? -14.024 -3.185 24.555 1.00 96.38 83 TYR A N 1
ATOM 635 C CA . TYR A 1 83 ? -14.957 -2.286 25.233 1.00 96.38 83 TYR A CA 1
ATOM 636 C C . TYR A 1 83 ? -16.414 -2.750 25.116 1.00 96.38 83 TYR A C 1
ATOM 638 O O . TYR A 1 83 ? -17.141 -2.706 26.110 1.00 96.38 83 TYR A O 1
ATOM 646 N N . ASP A 1 84 ? -16.837 -3.272 23.963 1.00 97.38 84 ASP A N 1
ATOM 647 C CA . ASP A 1 84 ? -18.167 -3.873 23.805 1.00 97.38 84 ASP A CA 1
ATOM 648 C C . ASP A 1 84 ? -18.364 -5.076 24.739 1.00 97.38 84 ASP A C 1
ATOM 650 O O . ASP A 1 84 ? -19.421 -5.210 25.370 1.00 97.38 84 ASP A O 1
ATOM 654 N N . ARG A 1 85 ? -17.334 -5.922 24.907 1.00 97.19 85 ARG A N 1
ATOM 655 C CA . ARG A 1 85 ? -17.355 -7.013 25.896 1.00 97.19 85 ARG A CA 1
ATOM 656 C C . ARG A 1 85 ? -17.536 -6.474 27.317 1.00 97.19 85 ARG A C 1
ATOM 658 O O . ARG A 1 85 ? -18.398 -6.974 28.041 1.00 97.19 85 ARG A O 1
ATOM 665 N N . ARG A 1 86 ? -16.779 -5.442 27.713 1.00 95.19 86 ARG A N 1
ATOM 666 C CA . ARG A 1 86 ? -16.869 -4.818 29.051 1.00 95.19 86 ARG A CA 1
ATOM 667 C C . ARG A 1 86 ? -18.248 -4.196 29.313 1.00 95.19 86 ARG A C 1
ATOM 669 O O . ARG A 1 86 ? -18.812 -4.397 30.392 1.00 95.19 86 ARG A O 1
ATOM 676 N N . GLN A 1 87 ? -18.813 -3.492 28.330 1.00 95.19 87 GLN A N 1
ATOM 677 C CA . GLN A 1 87 ? -20.154 -2.905 28.430 1.00 95.19 87 GLN A CA 1
ATOM 678 C C . GLN A 1 87 ? -21.235 -3.974 28.567 1.00 95.19 87 GLN A C 1
ATOM 680 O O . GLN A 1 87 ? -22.067 -3.886 29.470 1.00 95.19 87 GLN A O 1
ATOM 685 N N . THR A 1 88 ? -21.157 -5.031 27.755 1.00 95.25 88 THR A N 1
ATOM 686 C CA . THR A 1 88 ? -22.097 -6.157 27.815 1.00 95.25 88 THR A CA 1
ATOM 687 C C . THR A 1 88 ? -22.092 -6.820 29.195 1.00 95.25 88 THR A C 1
ATOM 689 O O . THR A 1 88 ? -23.155 -7.059 29.767 1.00 95.25 88 THR A O 1
ATOM 692 N N . VAL A 1 89 ? -20.909 -7.063 29.776 1.00 96.31 89 VAL A N 1
ATOM 693 C CA . VAL A 1 89 ? -20.773 -7.629 31.135 1.00 96.31 89 VAL A CA 1
ATOM 694 C C . VAL A 1 89 ? -21.379 -6.707 32.200 1.00 96.31 89 VAL A C 1
ATOM 696 O O . VAL A 1 89 ? -21.925 -7.186 33.192 1.00 96.31 89 VAL A O 1
ATOM 699 N N . SER A 1 90 ? -21.335 -5.395 31.975 1.00 95.19 90 SER A N 1
ATOM 700 C CA . SER A 1 90 ? -21.867 -4.371 32.880 1.00 95.19 90 SER A CA 1
ATOM 701 C C . SER A 1 90 ? -23.336 -4.002 32.596 1.00 95.19 90 SER A C 1
ATOM 703 O O . SER A 1 90 ? -23.859 -3.066 33.202 1.00 95.19 90 SER A O 1
ATOM 705 N N . GLY A 1 91 ? -24.010 -4.706 31.675 1.00 95.94 91 GLY A N 1
ATOM 706 C CA . GLY A 1 91 ? -25.402 -4.444 31.282 1.00 95.94 91 GLY A CA 1
ATOM 707 C C . GLY A 1 91 ? -25.618 -3.108 30.560 1.00 95.94 91 GLY A C 1
ATOM 708 O O . GLY A 1 91 ? -26.744 -2.615 30.515 1.00 95.94 91 GLY A O 1
ATOM 709 N N . GLN A 1 92 ? -24.551 -2.517 30.023 1.00 95.00 92 GLN A N 1
ATOM 710 C CA . GLN A 1 92 ? -24.591 -1.303 29.211 1.00 95.00 92 GLN A CA 1
ATOM 711 C C . GLN A 1 92 ? -24.783 -1.657 27.726 1.00 95.00 92 GLN A C 1
ATOM 713 O O . GLN A 1 92 ? -24.425 -2.763 27.304 1.00 95.00 92 GLN A O 1
ATOM 718 N N . PRO A 1 93 ? -25.360 -0.752 26.915 1.00 93.75 93 PRO A N 1
ATOM 719 C CA . PRO A 1 93 ? -25.437 -0.947 25.470 1.00 93.75 93 PRO A CA 1
ATOM 720 C C . PRO A 1 93 ? -24.038 -1.009 24.838 1.00 93.75 93 PRO A C 1
ATOM 722 O O . PRO A 1 93 ? -23.082 -0.457 25.364 1.00 93.75 93 PRO A O 1
ATOM 725 N N . VAL A 1 94 ? -23.918 -1.657 23.680 1.00 95.81 94 VAL A N 1
ATOM 726 C CA . VAL A 1 94 ? -22.676 -1.637 22.884 1.00 95.81 94 VAL A CA 1
ATOM 727 C C . VAL A 1 94 ? -22.321 -0.219 22.420 1.00 95.81 94 VAL A C 1
ATOM 729 O O . VAL A 1 94 ? -23.195 0.647 22.319 1.00 95.81 94 VAL A O 1
ATOM 732 N N . LEU A 1 95 ? -21.046 0.018 22.106 1.00 96.00 95 LEU A N 1
ATOM 733 C CA . LEU A 1 95 ? -20.534 1.323 21.701 1.00 96.00 95 LEU A CA 1
ATOM 734 C C . LEU A 1 95 ? -21.264 1.874 20.467 1.00 96.00 95 LEU A C 1
ATOM 736 O O . LEU A 1 95 ? -21.408 1.223 19.421 1.00 96.00 95 LEU A O 1
ATOM 740 N N . THR A 1 96 ? -21.677 3.134 20.580 1.00 97.75 96 THR A N 1
ATOM 741 C CA . THR A 1 96 ? -22.049 3.972 19.439 1.00 97.75 96 THR A CA 1
ATOM 742 C C . THR A 1 96 ? -20.790 4.555 18.795 1.00 97.75 96 THR A C 1
ATOM 744 O O . THR A 1 96 ? -19.708 4.533 19.382 1.00 97.75 96 THR A O 1
ATOM 747 N N . LEU A 1 97 ? -20.921 5.105 17.584 1.00 97.94 97 LEU A N 1
ATOM 748 C CA . LEU A 1 97 ? -19.810 5.820 16.949 1.00 97.94 97 LEU A CA 1
ATOM 749 C C . LEU A 1 97 ? -19.366 7.032 17.783 1.00 97.94 97 LEU A C 1
ATOM 751 O O . LEU A 1 97 ? -18.172 7.237 17.953 1.00 97.94 97 LEU A O 1
ATOM 755 N N . GLU A 1 98 ? -20.312 7.796 18.326 1.00 98.06 98 GLU A N 1
ATOM 756 C CA . GLU A 1 98 ? -20.022 8.969 19.161 1.00 98.06 98 GLU A CA 1
ATOM 757 C C . GLU A 1 98 ? -19.238 8.583 20.424 1.00 98.06 98 GLU A C 1
ATOM 759 O O . GLU A 1 98 ? -18.202 9.176 20.710 1.00 98.06 98 GLU A O 1
ATOM 764 N N . ALA A 1 99 ? -19.652 7.515 21.116 1.00 96.88 99 ALA A N 1
ATOM 765 C CA . ALA A 1 99 ? -18.930 7.006 22.282 1.00 96.88 99 ALA A CA 1
ATOM 766 C C . ALA A 1 99 ? -17.530 6.480 21.918 1.00 96.88 99 ALA A C 1
ATOM 768 O O . ALA A 1 99 ? -16.581 6.659 22.678 1.00 96.88 99 ALA A O 1
ATOM 769 N N . ALA A 1 100 ? -17.376 5.852 20.746 1.00 97.56 100 ALA A N 1
ATOM 770 C CA . ALA A 1 100 ? -16.066 5.439 20.249 1.00 97.56 100 ALA A CA 1
ATOM 771 C C . ALA A 1 100 ? -15.158 6.645 19.947 1.00 97.56 100 ALA A C 1
ATOM 773 O O . ALA A 1 100 ? -13.974 6.611 20.271 1.00 97.56 100 ALA A O 1
ATOM 774 N N . GLN A 1 101 ? -15.702 7.719 19.368 1.00 98.25 101 GLN A N 1
ATOM 775 C CA . GLN A 1 101 ? -14.957 8.954 19.113 1.00 98.25 101 GLN A CA 1
ATOM 776 C C . GLN A 1 101 ? -14.510 9.633 20.410 1.00 98.25 101 GLN A C 1
ATOM 778 O O . GLN A 1 101 ? -13.376 10.099 20.495 1.00 98.25 101 GLN A O 1
ATOM 783 N N . GLU A 1 102 ? -15.365 9.652 21.433 1.00 96.62 102 GLU A N 1
ATOM 784 C CA . GLU A 1 102 ? -14.999 10.150 22.761 1.00 96.62 102 GLU A CA 1
ATOM 785 C C . GLU A 1 102 ? -13.890 9.297 23.394 1.00 96.62 102 GLU A C 1
ATOM 787 O O . GLU A 1 102 ? -12.893 9.837 23.878 1.00 96.62 102 GLU A O 1
ATOM 792 N N . LEU A 1 103 ? -14.016 7.967 23.322 1.00 95.62 103 LEU A N 1
ATOM 793 C CA . LEU A 1 103 ? -13.016 7.025 23.826 1.00 95.62 103 LEU A CA 1
ATOM 794 C C . LEU A 1 103 ? -11.634 7.257 23.198 1.00 95.62 103 LEU A C 1
ATOM 796 O O . LEU A 1 103 ? -10.623 7.297 2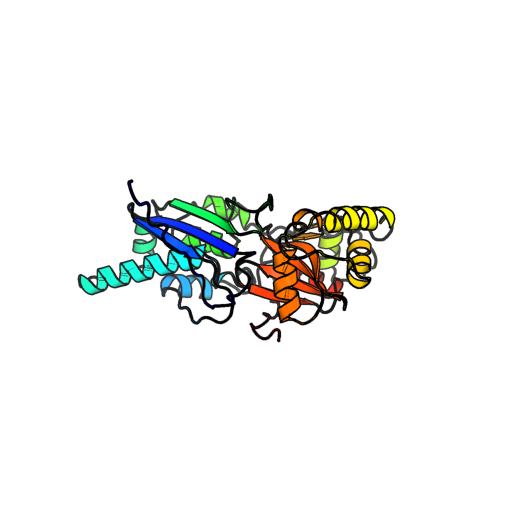3.902 1.00 95.62 103 LEU A O 1
ATOM 800 N N . PHE A 1 104 ? -11.589 7.413 21.876 1.00 98.06 104 PHE A N 1
ATOM 801 C CA . PHE A 1 104 ? -10.345 7.571 21.129 1.00 98.06 104 PHE A CA 1
ATOM 802 C C . PHE A 1 104 ? -9.818 9.006 21.067 1.00 98.06 104 PHE A C 1
ATOM 804 O O . PHE A 1 104 ? -8.663 9.189 20.696 1.00 98.06 104 PHE A O 1
ATOM 811 N N . GLY A 1 105 ? -10.592 10.016 21.475 1.00 94.81 105 GLY A N 1
ATOM 812 C CA . GLY A 1 105 ? -10.204 11.430 21.370 1.00 94.81 105 GLY A CA 1
ATOM 813 C C . GLY A 1 105 ? -8.939 11.823 22.149 1.00 94.81 105 GLY A C 1
ATOM 814 O O . GLY A 1 105 ? -8.399 12.908 21.945 1.00 94.81 105 GLY A O 1
ATOM 815 N N . THR A 1 106 ? -8.455 10.950 23.039 1.00 92.75 106 THR A N 1
ATOM 816 C CA . THR A 1 106 ? -7.190 11.106 23.786 1.00 92.75 106 THR A CA 1
ATOM 817 C C . THR A 1 106 ? -6.185 9.988 23.510 1.00 92.75 106 THR A C 1
ATOM 819 O O . THR A 1 106 ? -5.176 9.873 24.208 1.00 92.75 106 THR A O 1
ATOM 822 N N . ALA A 1 107 ? -6.461 9.144 22.516 1.00 97.38 107 ALA A N 1
ATOM 823 C CA . ALA A 1 107 ? -5.613 8.015 22.194 1.00 97.38 107 ALA A CA 1
ATOM 824 C C . ALA A 1 107 ? -4.283 8.471 21.585 1.00 97.38 107 ALA A C 1
ATOM 826 O O . ALA A 1 107 ? -4.193 9.502 20.918 1.00 97.38 107 ALA A O 1
ATOM 827 N N . GLN A 1 108 ? -3.245 7.670 21.801 1.00 97.00 108 GLN A N 1
ATOM 828 C CA . GLN A 1 108 ? -1.940 7.851 21.171 1.00 97.00 108 GLN A CA 1
ATOM 829 C C . GLN A 1 108 ? -1.640 6.631 20.315 1.00 97.00 108 GLN A C 1
ATOM 831 O O . GLN A 1 108 ? -1.747 5.504 20.800 1.00 97.00 108 GLN A O 1
ATOM 836 N N . LEU A 1 109 ? -1.292 6.864 19.052 1.00 97.44 109 LEU A N 1
ATOM 837 C CA . LEU A 1 109 ? -0.982 5.817 18.089 1.00 97.44 109 LEU A CA 1
ATOM 838 C C . LEU A 1 109 ? 0.461 5.965 17.614 1.00 97.44 109 LEU A C 1
ATOM 840 O O . LEU A 1 109 ? 0.800 6.970 16.995 1.00 97.44 109 LEU A O 1
ATOM 844 N N . ASP A 1 110 ? 1.246 4.913 17.813 1.00 97.12 110 ASP A N 1
ATOM 845 C CA . ASP A 1 110 ? 2.535 4.723 17.160 1.00 97.12 110 ASP A CA 1
ATOM 846 C C . ASP A 1 110 ? 2.457 3.520 16.224 1.00 97.12 110 ASP A C 1
ATOM 848 O O . ASP A 1 110 ? 1.913 2.467 16.564 1.00 97.12 110 ASP A O 1
ATOM 852 N N . VAL A 1 111 ? 3.020 3.662 15.029 1.00 96.19 111 VAL A N 1
ATOM 853 C CA . VAL A 1 111 ? 3.029 2.607 14.016 1.00 96.19 111 VAL A CA 1
ATOM 854 C C . VAL A 1 111 ? 4.469 2.325 13.624 1.00 96.19 111 VAL A C 1
ATOM 856 O O . VAL A 1 111 ? 5.227 3.240 13.312 1.00 96.19 111 VAL A O 1
ATOM 859 N N . VAL A 1 112 ? 4.862 1.054 13.646 1.00 94.81 112 VAL A N 1
ATOM 860 C CA . VAL A 1 112 ? 6.227 0.611 13.362 1.00 94.81 112 VAL A CA 1
ATOM 861 C C . VAL A 1 112 ? 6.214 -0.346 12.182 1.00 94.81 112 VAL A C 1
ATOM 863 O O . VAL A 1 112 ? 5.600 -1.409 12.232 1.00 94.81 112 VAL A O 1
ATOM 866 N N . ARG A 1 113 ? 6.938 0.013 11.124 1.00 93.31 113 ARG A N 1
ATOM 867 C CA . ARG A 1 113 ? 7.175 -0.829 9.957 1.00 93.31 113 ARG A CA 1
ATOM 868 C C . ARG A 1 113 ? 8.246 -1.863 10.268 1.00 93.31 113 ARG A C 1
ATOM 870 O O . ARG A 1 113 ? 9.376 -1.531 10.635 1.00 93.31 113 ARG A O 1
ATOM 877 N N . THR A 1 114 ? 7.904 -3.120 10.041 1.00 91.75 114 THR A N 1
ATOM 878 C CA . THR A 1 114 ? 8.814 -4.258 10.096 1.00 91.75 114 THR A CA 1
ATOM 879 C C . THR A 1 114 ? 9.446 -4.475 8.722 1.00 91.75 114 THR A C 1
ATOM 881 O O . THR A 1 114 ? 8.761 -4.718 7.728 1.00 91.75 114 THR A O 1
ATOM 884 N N . ARG A 1 115 ? 10.775 -4.380 8.678 1.00 91.25 115 ARG A N 1
ATOM 885 C CA . ARG A 1 115 ? 11.629 -4.652 7.516 1.00 91.25 115 ARG A CA 1
ATOM 886 C C . ARG A 1 115 ? 12.721 -5.644 7.902 1.00 91.25 115 ARG A C 1
ATOM 888 O O . ARG A 1 115 ? 12.843 -6.019 9.070 1.00 91.25 115 ARG A O 1
ATOM 895 N N . GLU A 1 116 ? 13.532 -6.042 6.929 1.00 89.38 116 GLU A N 1
ATOM 896 C CA . GLU A 1 116 ? 14.730 -6.819 7.217 1.00 89.38 116 GLU A CA 1
ATOM 897 C C . GLU A 1 116 ? 15.681 -6.066 8.157 1.00 89.38 116 GLU A C 1
ATOM 899 O O . GLU A 1 116 ? 15.798 -4.840 8.098 1.00 89.38 116 GLU A O 1
ATOM 904 N N . PRO A 1 117 ? 16.388 -6.776 9.048 1.00 84.44 117 PRO A N 1
ATOM 905 C CA . PRO A 1 117 ? 17.330 -6.131 9.947 1.00 84.44 117 PRO A CA 1
ATOM 906 C C . PRO A 1 117 ? 18.433 -5.379 9.196 1.00 84.44 117 PRO A C 1
ATOM 908 O O . PRO A 1 117 ? 19.146 -5.960 8.380 1.00 84.44 117 PRO A O 1
ATOM 911 N N . GLY A 1 118 ? 18.612 -4.101 9.533 1.00 83.31 118 GLY A N 1
ATOM 912 C CA . GLY A 1 118 ? 19.562 -3.210 8.861 1.00 83.31 118 GLY A CA 1
ATOM 913 C C . GLY A 1 118 ? 18.977 -2.464 7.661 1.00 83.31 118 GLY A C 1
ATOM 914 O O . GLY A 1 118 ? 19.682 -1.637 7.090 1.00 83.31 118 GLY A O 1
ATOM 915 N N . ASP A 1 119 ? 17.714 -2.712 7.305 1.00 89.88 119 ASP A N 1
ATOM 916 C CA . ASP A 1 119 ? 16.984 -1.888 6.345 1.00 89.88 119 ASP A CA 1
ATOM 917 C C . ASP A 1 119 ? 16.732 -0.485 6.939 1.00 89.88 119 ASP A C 1
ATOM 919 O O . ASP A 1 119 ? 16.069 -0.376 7.979 1.00 89.88 119 ASP A O 1
ATOM 923 N N . PRO A 1 120 ? 17.237 0.595 6.309 1.00 89.25 120 PRO A N 1
ATOM 924 C CA . PRO A 1 120 ? 17.053 1.957 6.804 1.00 89.25 120 PRO A CA 1
ATOM 925 C C . PRO A 1 120 ? 15.598 2.448 6.732 1.00 89.25 120 PRO A C 1
ATOM 927 O O . PRO A 1 120 ? 15.281 3.463 7.345 1.00 89.25 120 PRO A O 1
ATOM 930 N N . PHE A 1 121 ? 14.715 1.751 6.008 1.00 87.38 121 PHE A N 1
ATOM 931 C CA . PHE A 1 121 ? 13.300 2.104 5.865 1.00 87.38 121 PHE A CA 1
ATOM 932 C C . PHE A 1 121 ? 12.376 1.360 6.841 1.00 87.38 121 PHE A C 1
ATOM 934 O O . PHE A 1 121 ? 11.149 1.492 6.740 1.00 87.38 121 PHE A O 1
ATOM 941 N N . GLY A 1 122 ? 12.933 0.561 7.759 1.00 89.50 122 GLY A N 1
ATOM 942 C CA . GLY A 1 122 ? 12.214 0.035 8.922 1.00 89.50 122 GLY A CA 1
ATOM 943 C C . GLY A 1 122 ? 12.093 1.071 10.045 1.00 89.50 122 GLY A C 1
ATOM 944 O O . GLY A 1 122 ? 12.813 2.065 10.066 1.00 89.50 122 GLY A O 1
ATOM 945 N N . GLY A 1 123 ? 11.202 0.826 11.008 1.00 90.62 123 GLY A N 1
ATOM 946 C CA . GLY A 1 123 ? 11.011 1.711 12.162 1.00 90.62 123 GLY A CA 1
ATOM 947 C C . GLY A 1 123 ? 9.716 2.516 12.102 1.00 90.62 123 GLY A C 1
ATOM 948 O O . GLY A 1 123 ? 8.728 2.057 11.534 1.00 90.62 123 GLY A O 1
ATOM 949 N N . ILE A 1 124 ? 9.694 3.681 12.752 1.00 89.00 124 ILE A N 1
ATOM 950 C CA . ILE A 1 124 ? 8.470 4.476 12.921 1.00 89.00 124 ILE A CA 1
ATOM 951 C C . ILE A 1 124 ? 7.925 4.908 11.556 1.00 89.00 124 ILE A C 1
ATOM 953 O O . ILE A 1 124 ? 8.646 5.435 10.709 1.00 89.00 124 ILE A O 1
ATOM 957 N N . VAL A 1 125 ? 6.632 4.680 11.358 1.00 86.81 125 VAL A N 1
ATOM 958 C CA . VAL A 1 125 ? 5.884 5.107 10.182 1.00 86.81 125 VAL A CA 1
ATOM 959 C C . VAL A 1 125 ? 5.388 6.523 10.418 1.00 86.81 125 VAL A C 1
ATOM 961 O O . VAL A 1 125 ? 4.558 6.760 11.289 1.00 86.81 125 VAL A O 1
ATOM 964 N N . GLU A 1 126 ? 5.862 7.464 9.604 1.00 84.69 126 GLU A N 1
ATOM 965 C CA . GLU A 1 126 ? 5.421 8.860 9.691 1.00 84.69 126 GLU A CA 1
ATOM 966 C C . GLU A 1 126 ? 3.937 9.032 9.352 1.00 84.69 126 GLU A C 1
ATOM 968 O O . GLU A 1 126 ? 3.288 9.948 9.853 1.00 84.69 126 GLU A O 1
ATOM 973 N N . ARG A 1 127 ? 3.392 8.178 8.472 1.00 90.38 127 ARG A N 1
ATOM 974 C CA . ARG A 1 127 ? 1.995 8.270 8.050 1.00 90.38 127 ARG A CA 1
ATOM 975 C C . ARG A 1 127 ? 1.378 6.918 7.675 1.00 90.38 127 ARG A C 1
ATOM 977 O O . ARG A 1 127 ? 1.945 6.222 6.830 1.00 90.38 127 ARG A O 1
ATOM 984 N N . PRO A 1 128 ? 0.189 6.589 8.216 1.00 94.31 128 PRO A N 1
ATOM 985 C CA . PRO A 1 128 ? -0.614 5.454 7.768 1.00 94.31 128 PRO A CA 1
ATOM 986 C C . PRO A 1 128 ? -1.021 5.546 6.291 1.00 94.31 128 PRO A C 1
ATOM 988 O O . PRO A 1 128 ? -1.018 6.618 5.680 1.00 94.31 128 PRO A O 1
ATOM 991 N N . CYS A 1 129 ? -1.464 4.431 5.710 1.00 95.75 129 CYS A N 1
ATOM 992 C CA . CYS A 1 129 ? -2.045 4.450 4.365 1.00 95.75 129 CYS A CA 1
ATOM 993 C C . CYS A 1 129 ? -3.348 5.284 4.322 1.00 95.75 129 CYS A C 1
ATOM 995 O O . CYS A 1 129 ? -3.962 5.552 5.357 1.00 95.75 129 CYS A O 1
ATOM 997 N N . ALA A 1 130 ? -3.828 5.658 3.129 1.00 96.88 130 ALA A N 1
ATOM 998 C CA . ALA A 1 130 ? -5.021 6.504 2.989 1.00 96.88 130 ALA A CA 1
ATOM 999 C C . ALA A 1 130 ? -6.289 5.917 3.649 1.00 96.88 130 ALA A C 1
ATOM 1001 O O . ALA A 1 130 ? -7.103 6.668 4.195 1.00 96.88 130 ALA A O 1
ATOM 1002 N N . SER A 1 131 ? -6.448 4.587 3.650 1.00 97.31 131 SER A N 1
ATOM 1003 C CA . SER A 1 131 ? -7.558 3.905 4.332 1.00 97.31 131 SER A CA 1
ATOM 1004 C C . SER A 1 131 ? -7.456 3.999 5.843 1.00 97.31 131 SER A C 1
ATOM 1006 O O . SER A 1 131 ? -8.411 4.433 6.485 1.00 97.31 131 SER A O 1
ATOM 1008 N N . CYS A 1 132 ? -6.295 3.641 6.398 1.00 97.81 132 CYS A N 1
ATOM 1009 C CA . CYS A 1 132 ? -6.040 3.726 7.831 1.00 97.81 132 CYS A CA 1
ATOM 1010 C C . CYS A 1 132 ? -6.196 5.165 8.312 1.00 97.81 132 CYS A C 1
ATOM 1012 O O . CYS A 1 132 ? -6.918 5.411 9.268 1.00 97.81 132 CYS A O 1
ATOM 1014 N N . LEU A 1 133 ? -5.611 6.131 7.605 1.00 97.44 133 LEU A N 1
ATOM 1015 C CA . LEU A 1 133 ? -5.680 7.541 7.971 1.00 97.44 133 LEU A CA 1
ATOM 1016 C C . LEU A 1 133 ? -7.128 8.056 7.990 1.00 97.44 133 LEU A C 1
ATOM 1018 O O . LEU A 1 133 ? -7.550 8.681 8.959 1.00 97.44 133 LEU A O 1
ATOM 1022 N N . THR A 1 134 ? -7.929 7.719 6.976 1.00 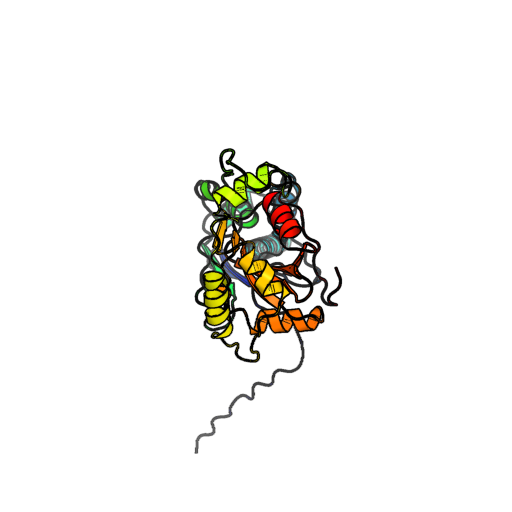97.81 134 THR A N 1
ATOM 1023 C CA . THR A 1 134 ? -9.349 8.107 6.935 1.00 97.81 134 THR A CA 1
ATOM 1024 C C . THR A 1 134 ? -10.162 7.462 8.064 1.00 97.81 134 THR A C 1
ATOM 1026 O O . THR A 1 134 ? -11.051 8.104 8.629 1.00 97.81 134 THR A O 1
ATOM 1029 N N . ALA A 1 135 ? -9.867 6.208 8.415 1.00 98.44 135 ALA A N 1
ATOM 1030 C CA . ALA A 1 135 ? -10.513 5.521 9.528 1.00 98.44 135 ALA A CA 1
ATOM 1031 C C . ALA A 1 135 ? -10.121 6.122 10.878 1.00 98.44 135 ALA A C 1
ATOM 1033 O O . ALA A 1 135 ? -10.994 6.476 11.664 1.00 98.44 135 ALA A O 1
ATOM 1034 N N . LEU A 1 136 ? -8.828 6.310 11.124 1.00 98.56 136 LEU A N 1
ATOM 1035 C CA . LEU A 1 136 ? -8.308 6.876 12.365 1.00 98.56 136 LEU A CA 1
ATOM 1036 C C . LEU A 1 136 ? -8.875 8.275 12.635 1.00 98.56 136 LEU A C 1
ATOM 1038 O O . LEU A 1 136 ? -9.226 8.580 13.770 1.00 98.56 136 LEU A O 1
ATOM 1042 N N . ILE A 1 137 ? -9.056 9.095 11.597 1.00 98.12 137 ILE A N 1
ATOM 1043 C CA . ILE A 1 137 ? -9.722 10.401 11.716 1.00 98.12 137 ILE A CA 1
ATOM 1044 C C . ILE A 1 137 ? -11.213 10.239 12.018 1.00 98.12 137 ILE A C 1
ATOM 1046 O O . ILE A 1 137 ? -11.752 10.922 12.884 1.00 98.12 137 ILE A O 1
ATOM 1050 N N . HIS A 1 138 ? -11.896 9.317 11.334 1.00 98.12 138 HIS A N 1
ATOM 1051 C CA . HIS A 1 138 ? -13.314 9.052 11.577 1.00 98.12 138 HIS A CA 1
ATOM 1052 C C . HIS A 1 138 ? -13.597 8.603 13.014 1.00 98.12 138 HIS A C 1
ATOM 1054 O O . HIS A 1 138 ? -14.610 9.002 13.581 1.00 98.12 138 HIS A O 1
ATOM 1060 N N . PHE A 1 139 ? -12.704 7.808 13.599 1.00 98.50 139 PHE A N 1
ATOM 1061 C CA . PHE A 1 139 ? -12.801 7.353 14.983 1.00 98.50 139 PHE A CA 1
ATOM 1062 C C . PHE A 1 139 ? -12.207 8.335 15.996 1.00 98.50 139 PHE A C 1
ATOM 1064 O O . PHE A 1 139 ? -12.267 8.049 17.179 1.00 98.50 139 PHE A O 1
ATOM 1071 N N . GLY A 1 140 ? -11.672 9.484 15.575 1.00 97.75 140 GLY A N 1
ATOM 1072 C CA . GLY A 1 140 ? -11.153 10.506 16.490 1.00 97.75 140 GLY A CA 1
ATOM 1073 C C . GLY A 1 140 ? -9.751 10.236 17.049 1.00 97.75 140 GLY A C 1
ATOM 1074 O O . GLY A 1 140 ? -9.324 10.963 17.937 1.00 97.75 140 GLY A O 1
ATOM 1075 N N . VAL A 1 141 ? -9.023 9.242 16.524 1.00 98.06 141 VAL A N 1
ATOM 1076 C CA . VAL A 1 141 ? -7.626 8.951 16.909 1.00 98.06 141 VAL A CA 1
ATOM 1077 C C . VAL A 1 141 ? -6.664 9.997 16.335 1.00 98.06 141 VAL A C 1
ATOM 1079 O O . VAL A 1 141 ? -5.697 10.380 16.984 1.00 98.06 141 VAL A O 1
ATOM 1082 N N . LEU A 1 142 ? -6.916 10.457 15.105 1.00 97.25 142 LEU A N 1
ATOM 1083 C CA . LEU A 1 142 ? -6.103 11.467 14.421 1.00 97.25 142 LEU A CA 1
ATOM 1084 C C . LEU A 1 142 ? -6.917 12.737 14.132 1.00 97.25 142 LEU A C 1
ATOM 1086 O O . LEU A 1 142 ? -8.129 12.656 13.908 1.00 97.25 142 LEU A O 1
ATOM 1090 N N . PRO A 1 143 ? -6.277 13.921 14.092 1.00 95.88 143 PRO A N 1
ATOM 1091 C CA . PRO A 1 143 ? -6.973 15.169 13.815 1.00 95.88 143 PRO A CA 1
ATOM 1092 C C . PRO A 1 143 ? -7.412 15.260 12.349 1.00 95.88 143 PRO A C 1
ATOM 1094 O O . PRO A 1 143 ? -6.749 14.763 11.440 1.00 95.88 143 PRO A O 1
ATOM 1097 N N . TRP A 1 144 ? -8.506 15.985 12.098 1.00 95.69 144 TRP A N 1
ATOM 1098 C CA . TRP A 1 144 ? -9.078 16.154 10.755 1.00 95.69 144 TRP A CA 1
ATOM 1099 C C . TRP A 1 144 ? -8.101 16.751 9.729 1.00 95.69 144 TRP A C 1
ATOM 1101 O O . TRP A 1 144 ? -8.242 16.492 8.536 1.00 95.69 144 TRP A O 1
ATOM 1111 N N . SER A 1 145 ? -7.108 17.530 10.173 1.00 95.69 145 SER A N 1
ATOM 1112 C CA . SER A 1 145 ? -6.101 18.159 9.309 1.00 95.69 145 SER A CA 1
ATOM 1113 C C . SER A 1 145 ? -5.249 17.148 8.543 1.00 95.69 145 SER A C 1
ATOM 1115 O O . SER A 1 145 ? -4.757 17.460 7.462 1.00 95.69 145 SER A O 1
ATOM 1117 N N . GLU A 1 146 ? -5.112 15.924 9.059 1.00 95.62 146 GLU A N 1
ATOM 1118 C CA . GLU A 1 146 ? -4.387 14.842 8.387 1.00 95.62 146 GLU A CA 1
ATOM 1119 C C . GLU A 1 146 ? -5.059 14.416 7.066 1.00 95.62 146 GLU A C 1
ATOM 1121 O O . GLU A 1 146 ? -4.398 13.848 6.195 1.00 95.62 146 GLU A O 1
ATOM 1126 N N . LEU A 1 147 ? -6.341 14.752 6.838 1.00 94.25 147 LEU A N 1
ATOM 1127 C CA . LEU A 1 147 ? -7.016 14.508 5.553 1.00 94.25 147 LEU A CA 1
ATOM 1128 C C . LEU A 1 147 ? -6.324 15.200 4.367 1.00 94.25 147 LEU A C 1
ATOM 1130 O O . LEU A 1 147 ? -6.470 14.739 3.238 1.00 94.25 147 LEU A O 1
ATOM 1134 N N . ALA A 1 148 ? -5.513 16.239 4.596 1.00 94.12 148 ALA A N 1
ATOM 1135 C CA . ALA A 1 148 ? -4.705 16.861 3.544 1.00 94.12 148 ALA A CA 1
ATOM 1136 C C . ALA A 1 148 ? -3.804 15.842 2.811 1.00 94.12 148 ALA A C 1
ATOM 1138 O O . ALA A 1 148 ? -3.479 15.996 1.632 1.00 94.12 148 ALA A O 1
ATOM 1139 N N . PHE A 1 149 ? -3.423 14.749 3.478 1.00 91.69 149 PHE A N 1
ATOM 1140 C CA . PHE A 1 149 ? -2.564 13.717 2.900 1.00 91.69 149 PHE A CA 1
ATOM 1141 C C . PHE A 1 149 ? -3.307 12.676 2.058 1.00 91.69 149 PHE A C 1
ATOM 1143 O O . PHE A 1 149 ? -2.661 11.906 1.344 1.00 91.69 149 PHE A O 1
ATOM 1150 N N . THR A 1 150 ? -4.643 12.687 2.071 1.00 94.38 150 THR A N 1
ATOM 1151 C CA . THR A 1 150 ? -5.475 11.915 1.136 1.00 94.38 150 THR A CA 1
ATOM 1152 C C . THR A 1 150 ? -5.984 12.764 -0.022 1.00 94.38 150 THR A C 1
ATOM 1154 O O . THR A 1 150 ? -6.709 12.259 -0.872 1.00 94.38 150 THR A O 1
ATOM 1157 N N . GLU A 1 151 ? -5.579 14.032 -0.136 1.00 94.19 151 GLU A N 1
ATOM 1158 C CA . GLU A 1 151 ? -5.970 14.846 -1.283 1.00 94.19 151 GLU A CA 1
ATOM 1159 C C . GLU A 1 151 ? -5.499 14.214 -2.590 1.00 94.19 151 GLU A C 1
ATOM 1161 O O . GLU A 1 151 ? -4.323 13.866 -2.754 1.00 94.19 151 GLU A O 1
ATOM 1166 N N . GLN A 1 152 ? -6.433 14.081 -3.530 1.00 96.31 152 GLN A N 1
ATOM 1167 C CA . GLN A 1 152 ? -6.140 13.583 -4.860 1.00 96.31 152 GLN A CA 1
ATOM 1168 C C . GLN A 1 152 ? -5.145 14.508 -5.556 1.00 96.31 152 GLN A C 1
ATOM 1170 O O . GLN A 1 152 ? -5.269 15.731 -5.533 1.00 96.31 152 GLN A O 1
ATOM 1175 N N . TRP A 1 153 ? -4.181 13.905 -6.240 1.00 97.06 153 TRP A N 1
ATOM 1176 C CA . TRP A 1 153 ? -3.269 14.630 -7.102 1.00 97.06 153 TRP A CA 1
ATOM 1177 C C . TRP A 1 153 ? -3.046 13.849 -8.388 1.00 97.06 153 TRP A C 1
ATOM 1179 O O . TRP A 1 153 ? -2.798 12.639 -8.374 1.00 97.06 153 TRP A O 1
ATOM 1189 N N . ARG A 1 154 ? -3.148 14.566 -9.503 1.00 96.50 154 ARG A N 1
ATOM 1190 C CA . ARG A 1 154 ? -2.942 14.054 -10.853 1.00 96.50 154 ARG A CA 1
ATOM 1191 C C . ARG A 1 154 ? -2.082 15.063 -11.615 1.00 96.50 154 ARG A C 1
ATOM 1193 O O . ARG A 1 154 ? -2.266 16.265 -11.409 1.00 96.50 154 ARG A O 1
ATOM 1200 N N . PRO A 1 155 ? -1.169 14.600 -12.475 1.00 96.50 155 PRO A N 1
ATOM 1201 C CA . PRO A 1 155 ? -0.400 15.496 -13.324 1.00 96.50 155 PRO A CA 1
ATOM 1202 C C . PRO A 1 155 ? -1.308 16.168 -14.360 1.00 96.50 155 PRO A C 1
ATOM 1204 O O . PRO A 1 155 ? -2.365 15.646 -14.724 1.00 96.50 155 PRO A O 1
ATOM 1207 N N . ALA A 1 156 ? -0.869 17.318 -14.868 1.00 95.75 156 ALA A N 1
ATOM 1208 C CA . ALA A 1 156 ? -1.431 17.875 -16.094 1.00 95.75 156 ALA A CA 1
ATOM 1209 C C . ALA A 1 156 ? -1.056 16.987 -17.303 1.00 95.75 156 ALA A C 1
ATOM 1211 O O . ALA A 1 156 ? -0.048 16.277 -17.222 1.00 95.75 156 ALA A O 1
ATOM 1212 N N . PRO A 1 157 ? -1.804 17.052 -18.422 1.00 95.56 157 PRO A N 1
ATOM 1213 C CA . PRO A 1 157 ? -1.457 16.334 -19.648 1.00 95.56 157 PRO A CA 1
ATOM 1214 C C . PRO A 1 157 ? -0.016 16.599 -20.094 1.00 95.56 157 PRO A C 1
ATOM 1216 O O . PRO A 1 157 ? 0.446 17.743 -20.075 1.00 95.56 157 PRO A O 1
ATOM 1219 N N . GLN A 1 158 ? 0.686 15.549 -20.509 1.00 93.56 158 GLN A N 1
ATOM 1220 C CA . GLN A 1 158 ? 2.105 15.580 -20.843 1.00 93.56 158 GLN A CA 1
ATOM 1221 C C . GLN A 1 158 ? 2.347 15.318 -22.338 1.00 93.56 158 GLN A C 1
ATOM 1223 O O . GLN A 1 158 ? 1.541 14.682 -23.018 1.00 93.56 158 GLN A O 1
ATOM 1228 N N . PRO A 1 159 ? 3.497 15.746 -22.886 1.00 91.62 159 PRO A N 1
ATOM 1229 C CA . PRO A 1 159 ? 3.949 15.291 -24.197 1.00 91.62 159 PRO A CA 1
ATOM 1230 C C . PRO A 1 159 ? 4.405 13.822 -24.121 1.00 91.62 159 PRO A C 1
ATOM 1232 O O . PRO A 1 159 ? 5.573 13.526 -23.860 1.00 91.62 159 PRO A O 1
ATOM 1235 N N . VAL A 1 160 ? 3.464 12.900 -24.333 1.00 90.06 160 VAL A N 1
ATOM 1236 C CA . VAL A 1 160 ? 3.667 11.454 -24.173 1.00 90.06 160 VAL A CA 1
ATOM 1237 C C . VAL A 1 160 ? 4.592 10.866 -25.250 1.00 90.06 160 VAL A C 1
ATOM 1239 O O . VAL A 1 160 ? 4.291 10.961 -26.444 1.00 90.06 160 VAL A O 1
ATOM 1242 N N . PRO A 1 161 ? 5.686 10.180 -24.865 1.00 83.50 161 PRO A N 1
ATOM 1243 C CA . PRO A 1 161 ? 6.421 9.319 -25.778 1.00 83.50 161 PRO A CA 1
ATOM 1244 C C . PRO A 1 161 ? 5.613 8.037 -26.040 1.00 83.50 161 PRO A C 1
ATOM 1246 O O . PRO A 1 161 ? 5.067 7.445 -25.116 1.00 83.50 161 PRO A O 1
ATOM 1249 N N . HIS A 1 162 ? 5.562 7.578 -27.294 1.00 84.19 162 HIS A N 1
ATOM 1250 C CA . HIS A 1 162 ? 4.808 6.380 -27.709 1.00 84.19 162 HIS A CA 1
ATOM 1251 C C . HIS A 1 162 ? 3.315 6.416 -27.297 1.00 84.19 162 HIS A C 1
ATOM 1253 O O . HIS A 1 162 ? 2.902 5.659 -26.418 1.00 84.19 162 HIS A O 1
ATOM 1259 N N . PRO A 1 163 ? 2.473 7.230 -27.965 1.00 79.38 163 PRO A N 1
ATOM 1260 C CA . PRO A 1 163 ? 1.097 7.557 -27.545 1.00 79.38 163 PRO A CA 1
ATOM 1261 C C . PRO A 1 163 ? 0.090 6.387 -27.531 1.00 79.38 163 PRO A C 1
ATOM 1263 O O . PRO A 1 163 ? -1.096 6.598 -27.294 1.00 79.38 163 PRO A O 1
ATOM 1266 N N . HIS A 1 164 ? 0.538 5.157 -27.788 1.00 89.25 164 HIS A N 1
ATOM 1267 C CA . HIS A 1 164 ? -0.290 3.948 -27.818 1.00 89.25 164 HIS A CA 1
ATOM 1268 C C . HIS A 1 164 ? 0.196 2.841 -26.874 1.00 89.25 164 HIS A C 1
ATOM 1270 O O . HIS A 1 164 ? -0.438 1.794 -26.812 1.00 89.25 164 HIS A O 1
ATOM 1276 N N . ARG A 1 165 ? 1.309 3.043 -26.150 1.00 94.44 165 ARG A N 1
ATOM 1277 C CA . ARG A 1 165 ? 1.821 2.048 -25.191 1.00 94.44 165 ARG A CA 1
ATOM 1278 C C . ARG A 1 165 ? 0.970 1.990 -23.921 1.00 94.44 165 ARG A C 1
ATOM 1280 O O . ARG A 1 165 ? 0.780 0.919 -23.364 1.00 94.44 165 ARG A O 1
ATOM 1287 N N . PHE A 1 166 ? 0.445 3.139 -23.500 1.00 96.75 166 PHE A N 1
ATOM 1288 C CA . PHE A 1 166 ? -0.327 3.302 -22.271 1.00 96.75 166 PHE A CA 1
ATOM 1289 C C . PHE A 1 166 ? -1.604 4.112 -22.521 1.00 96.75 166 PHE A C 1
ATOM 1291 O O . PHE A 1 166 ? -1.612 4.967 -23.413 1.00 96.75 166 PHE A O 1
ATOM 1298 N N . PRO A 1 167 ? -2.662 3.919 -21.709 1.00 96.62 167 PRO A N 1
ATOM 1299 C CA . PRO A 1 167 ? -3.754 4.884 -21.609 1.00 96.62 167 PRO A CA 1
ATOM 1300 C C . PRO A 1 167 ? -3.220 6.294 -21.320 1.00 96.62 167 PRO A C 1
ATOM 1302 O O . PRO A 1 167 ? -2.231 6.444 -20.602 1.00 96.62 167 PRO A O 1
ATOM 1305 N N . ALA A 1 168 ? -3.885 7.331 -21.841 1.00 94.94 168 ALA A N 1
ATOM 1306 C CA . ALA A 1 168 ? -3.387 8.711 -21.774 1.00 94.94 168 ALA A CA 1
ATOM 1307 C C . ALA A 1 168 ? -3.027 9.146 -20.343 1.00 94.94 168 ALA A C 1
ATOM 1309 O O . ALA A 1 168 ? -1.922 9.610 -20.091 1.00 94.94 168 ALA A O 1
ATOM 1310 N N . GLU A 1 169 ? -3.910 8.882 -19.381 1.00 95.81 169 GLU A N 1
ATOM 1311 C CA . GLU A 1 169 ? -3.703 9.289 -17.989 1.00 95.81 169 GLU A CA 1
ATOM 1312 C C . GLU A 1 169 ? -2.575 8.529 -17.264 1.00 95.81 169 GLU A C 1
ATOM 1314 O O . GLU A 1 169 ? -2.023 9.022 -16.275 1.00 95.81 169 GLU A O 1
ATOM 1319 N N . VAL A 1 170 ? -2.252 7.320 -17.735 1.00 97.69 170 VAL A N 1
ATOM 1320 C CA . VAL A 1 170 ? -1.131 6.502 -17.250 1.00 97.69 170 VAL A CA 1
ATOM 1321 C C . VAL A 1 170 ? 0.157 7.069 -17.827 1.00 97.69 170 VAL A C 1
ATOM 1323 O O . VAL A 1 170 ? 1.112 7.311 -17.095 1.00 97.69 170 VAL A O 1
ATOM 1326 N N . ALA A 1 171 ? 0.160 7.356 -19.127 1.00 96.75 171 ALA A N 1
ATOM 1327 C CA . ALA A 1 171 ? 1.296 7.957 -19.800 1.00 96.75 171 ALA A CA 1
ATOM 1328 C C . ALA A 1 171 ? 1.651 9.336 -19.223 1.00 96.75 171 ALA A C 1
ATOM 1330 O O . ALA A 1 171 ? 2.825 9.597 -18.966 1.00 96.75 171 ALA A O 1
ATOM 1331 N N . ASP A 1 172 ? 0.653 10.182 -18.950 1.00 96.81 172 ASP A N 1
ATOM 1332 C CA . ASP A 1 172 ? 0.844 11.485 -18.307 1.00 96.81 172 ASP A CA 1
ATOM 1333 C C . ASP A 1 172 ? 1.522 11.342 -16.938 1.00 96.81 172 ASP A C 1
ATOM 1335 O O . ASP A 1 172 ? 2.475 12.057 -16.635 1.00 96.81 172 ASP A O 1
ATOM 1339 N N . ALA A 1 173 ? 1.092 10.371 -16.129 1.00 97.50 173 ALA A N 1
ATOM 1340 C CA . ALA A 1 173 ? 1.698 10.089 -14.829 1.00 97.50 173 ALA A CA 1
ATOM 1341 C C . ALA A 1 173 ? 3.119 9.544 -14.926 1.00 97.50 173 ALA A C 1
ATOM 1343 O O . ALA A 1 173 ? 3.977 9.973 -14.162 1.00 97.50 173 ALA A O 1
ATOM 1344 N N . LEU A 1 174 ? 3.399 8.654 -15.877 1.00 97.12 174 LEU A N 1
ATOM 1345 C CA . LEU A 1 174 ? 4.751 8.137 -16.084 1.00 97.12 174 LEU A CA 1
ATOM 1346 C C . LEU A 1 174 ? 5.701 9.237 -16.567 1.00 97.12 174 LEU A C 1
ATOM 1348 O O . LEU A 1 174 ? 6.833 9.329 -16.092 1.00 97.12 174 LEU A O 1
ATOM 1352 N N . VAL A 1 175 ? 5.257 10.098 -17.487 1.00 96.31 175 VAL A N 1
ATOM 1353 C CA . VAL A 1 175 ? 6.067 11.223 -17.968 1.00 96.31 175 VAL A CA 1
ATOM 1354 C C . VAL A 1 175 ? 6.288 12.243 -16.854 1.00 96.31 175 VAL A C 1
ATOM 1356 O O . VAL A 1 175 ? 7.418 12.693 -16.666 1.00 96.31 175 VAL A O 1
ATOM 1359 N N . ASP A 1 176 ? 5.278 12.585 -16.068 1.00 96.88 176 ASP A N 1
ATOM 1360 C CA . ASP A 1 176 ? 5.486 13.445 -14.902 1.00 96.88 176 ASP A CA 1
ATOM 1361 C C . ASP A 1 176 ? 6.480 12.818 -13.898 1.00 96.88 176 ASP A C 1
ATOM 1363 O O . ASP A 1 176 ? 7.423 13.480 -13.470 1.00 96.88 176 ASP A O 1
ATOM 1367 N N . ALA A 1 177 ? 6.391 11.500 -13.681 1.00 96.38 177 ALA A N 1
ATOM 1368 C CA . ALA A 1 177 ? 7.278 10.721 -12.813 1.00 96.38 177 ALA A CA 1
ATOM 1369 C C . ALA A 1 177 ? 8.722 10.539 -13.324 1.00 96.38 177 ALA A C 1
ATOM 1371 O O . ALA A 1 177 ? 9.520 9.871 -12.667 1.00 96.38 177 ALA A O 1
ATOM 1372 N N . GLY A 1 178 ? 9.066 11.091 -14.494 1.00 94.69 178 GLY A N 1
ATOM 1373 C CA . GLY A 1 178 ? 10.426 11.059 -15.048 1.00 94.69 178 GLY A CA 1
ATOM 1374 C C . GLY A 1 178 ? 10.665 10.063 -16.188 1.00 94.69 178 GLY A C 1
ATOM 1375 O O . GLY A 1 178 ? 11.777 9.999 -16.709 1.00 94.69 178 GLY A O 1
ATOM 1376 N N . TRP A 1 179 ? 9.649 9.337 -16.664 1.00 93.81 179 TRP A N 1
ATOM 1377 C CA . TRP A 1 179 ? 9.814 8.373 -17.758 1.00 93.81 179 TRP A CA 1
ATOM 1378 C C . TRP A 1 179 ? 10.221 9.046 -19.080 1.00 93.81 179 TRP A C 1
ATOM 1380 O O . TRP A 1 179 ? 9.445 9.791 -19.686 1.00 93.81 179 TRP A O 1
ATOM 1390 N N . ARG A 1 180 ? 11.451 8.806 -19.551 1.00 89.81 180 ARG A N 1
ATOM 1391 C CA . ARG A 1 180 ? 11.999 9.385 -20.795 1.00 89.81 180 ARG A CA 1
ATOM 1392 C C . ARG A 1 180 ? 12.750 8.320 -21.617 1.00 89.81 180 ARG A C 1
ATOM 1394 O O . ARG A 1 180 ? 13.977 8.314 -21.596 1.00 89.81 180 ARG A O 1
ATOM 1401 N N . PRO A 1 181 ? 12.056 7.467 -22.399 1.00 83.56 181 PRO A N 1
ATOM 1402 C CA . PRO A 1 181 ? 12.674 6.353 -23.136 1.00 83.56 181 PRO A CA 1
ATOM 1403 C C . PRO A 1 181 ? 13.885 6.729 -23.999 1.00 83.56 181 PRO A C 1
ATOM 1405 O O . PRO A 1 181 ? 14.855 5.987 -24.072 1.00 83.56 181 PRO A O 1
ATOM 1408 N N . SER A 1 182 ? 13.847 7.896 -24.647 1.00 79.19 182 SER A N 1
ATOM 1409 C CA . SER A 1 182 ? 14.915 8.367 -25.539 1.00 79.19 182 SER A CA 1
ATOM 1410 C C . SER A 1 182 ? 16.131 8.958 -24.818 1.00 79.19 182 SER A C 1
ATOM 1412 O O . SER A 1 182 ? 17.102 9.319 -25.477 1.00 79.19 182 SER A O 1
ATOM 1414 N N . ARG A 1 183 ? 16.078 9.100 -23.488 1.00 75.62 183 ARG A N 1
ATOM 1415 C CA . ARG A 1 183 ? 17.141 9.699 -22.662 1.00 75.62 183 ARG A CA 1
ATOM 1416 C C . ARG A 1 183 ? 17.738 8.722 -21.650 1.00 75.62 183 ARG A C 1
ATOM 1418 O O . ARG A 1 183 ? 18.557 9.135 -20.835 1.00 75.62 183 ARG A O 1
ATOM 1425 N N . THR A 1 184 ? 17.329 7.459 -21.689 1.00 75.62 184 THR A N 1
ATOM 1426 C CA . THR A 1 184 ? 17.833 6.437 -20.776 1.00 75.62 184 THR A CA 1
ATOM 1427 C C . THR A 1 184 ? 19.227 5.984 -21.192 1.00 75.62 184 THR A C 1
ATOM 1429 O O . THR A 1 184 ? 19.402 5.445 -22.283 1.00 75.62 184 THR A O 1
ATOM 1432 N N . ASP A 1 185 ? 20.204 6.161 -20.302 1.00 76.50 185 ASP A N 1
ATOM 1433 C CA . ASP A 1 185 ? 21.542 5.590 -20.449 1.00 76.50 185 ASP A CA 1
ATOM 1434 C C . ASP A 1 185 ? 21.557 4.124 -19.960 1.00 76.50 185 ASP A C 1
ATOM 1436 O O . ASP A 1 185 ? 21.257 3.854 -18.791 1.00 76.50 185 ASP A O 1
ATOM 1440 N N . PRO A 1 186 ? 21.918 3.153 -20.821 1.00 75.38 186 PRO A N 1
ATOM 1441 C CA . PRO A 1 186 ? 22.111 1.762 -20.428 1.00 75.38 186 PRO A CA 1
ATOM 1442 C C . PRO A 1 186 ? 23.097 1.546 -19.265 1.00 75.38 186 PRO A C 1
ATOM 1444 O O . PRO A 1 186 ? 22.965 0.539 -18.557 1.00 75.38 186 PRO A O 1
ATOM 1447 N N . ALA A 1 187 ? 24.074 2.433 -19.060 1.00 83.12 187 ALA A N 1
ATOM 1448 C CA . ALA A 1 187 ? 25.030 2.315 -17.959 1.00 83.12 187 ALA A CA 1
ATOM 1449 C C . ALA A 1 187 ? 24.354 2.518 -16.593 1.00 83.12 187 ALA A C 1
ATOM 1451 O O . ALA A 1 187 ? 24.591 1.738 -15.675 1.00 83.12 187 ALA A O 1
ATOM 1452 N N . THR A 1 188 ? 23.407 3.459 -16.490 1.00 84.19 188 THR A N 1
ATOM 1453 C CA . THR A 1 188 ? 22.713 3.783 -15.231 1.00 84.19 188 THR A CA 1
ATOM 1454 C C . THR A 1 188 ? 21.991 2.582 -14.623 1.00 84.19 188 THR A C 1
ATOM 1456 O O . THR A 1 188 ? 22.083 2.349 -13.420 1.00 84.19 188 THR A O 1
ATOM 1459 N N . ALA A 1 189 ? 21.289 1.791 -15.441 1.00 86.88 189 ALA A N 1
ATOM 1460 C CA . ALA A 1 189 ? 20.604 0.594 -14.951 1.00 86.88 189 ALA A CA 1
ATOM 1461 C C . ALA A 1 189 ? 21.599 -0.445 -14.408 1.00 86.88 189 ALA A C 1
ATOM 1463 O O . ALA A 1 189 ? 21.325 -1.077 -13.393 1.00 86.88 189 ALA A O 1
ATOM 1464 N N . SER A 1 190 ? 22.757 -0.586 -15.060 1.00 89.94 190 SER A N 1
ATOM 1465 C CA . SER A 1 190 ? 23.795 -1.545 -14.664 1.00 89.94 190 SER A CA 1
ATOM 1466 C C . SER A 1 190 ? 24.428 -1.140 -13.326 1.00 89.94 190 SER A C 1
ATOM 1468 O O . SER A 1 190 ? 24.491 -1.959 -12.417 1.00 89.94 190 SER A O 1
ATOM 1470 N N . ASP A 1 191 ? 24.754 0.145 -13.146 1.00 92.19 191 ASP A N 1
ATOM 1471 C CA . ASP A 1 191 ? 25.290 0.670 -11.881 1.00 92.19 191 ASP A CA 1
ATOM 1472 C C . ASP A 1 191 ? 24.303 0.498 -10.710 1.00 92.19 191 ASP A C 1
ATOM 1474 O O . ASP A 1 191 ? 24.694 0.169 -9.586 1.00 92.19 191 ASP A O 1
ATOM 1478 N N . ILE A 1 192 ? 23.003 0.717 -10.951 1.00 93.50 192 ILE A N 1
ATOM 1479 C CA . ILE A 1 192 ? 21.954 0.487 -9.944 1.00 93.50 192 ILE A CA 1
ATOM 1480 C C . ILE A 1 192 ? 21.882 -0.998 -9.583 1.00 93.50 192 ILE A C 1
ATOM 1482 O O . ILE A 1 192 ? 21.843 -1.333 -8.399 1.00 93.50 192 ILE A O 1
ATOM 1486 N N . ILE A 1 193 ? 21.893 -1.882 -10.583 1.00 95.38 193 ILE A N 1
ATOM 1487 C CA . ILE A 1 193 ? 21.877 -3.332 -10.374 1.00 95.38 193 ILE A CA 1
ATOM 1488 C C . ILE A 1 193 ? 23.082 -3.768 -9.539 1.00 95.38 193 ILE A C 1
ATOM 1490 O O . ILE A 1 193 ? 22.895 -4.493 -8.565 1.00 95.38 193 ILE A O 1
ATOM 1494 N N . ASP A 1 194 ? 24.286 -3.289 -9.849 1.00 95.12 194 ASP A N 1
ATOM 1495 C CA . ASP A 1 194 ? 25.501 -3.634 -9.104 1.00 95.12 194 ASP A CA 1
ATOM 1496 C C . ASP A 1 194 ? 25.405 -3.203 -7.636 1.00 95.12 194 ASP A C 1
ATOM 1498 O O . ASP A 1 194 ? 25.705 -3.983 -6.728 1.00 95.12 194 ASP A O 1
ATOM 1502 N N . ARG A 1 195 ? 24.904 -1.987 -7.375 1.00 95.31 195 ARG A N 1
ATOM 1503 C CA . ARG A 1 195 ? 24.666 -1.488 -6.008 1.00 95.31 195 ARG A CA 1
ATOM 1504 C C . ARG A 1 195 ? 23.660 -2.343 -5.246 1.00 95.31 195 ARG A C 1
ATOM 1506 O O . ARG A 1 195 ? 23.865 -2.628 -4.068 1.00 95.31 195 ARG A O 1
ATOM 1513 N N . VAL A 1 196 ? 22.581 -2.753 -5.905 1.00 95.56 196 VAL A N 1
ATOM 1514 C CA . VAL A 1 196 ? 21.558 -3.625 -5.318 1.00 95.56 196 VAL A CA 1
ATOM 1515 C C . VAL A 1 196 ? 22.166 -5.000 -5.034 1.00 95.56 196 VAL A C 1
ATOM 1517 O O . VAL A 1 196 ? 22.100 -5.482 -3.907 1.00 95.56 196 VAL A O 1
ATOM 1520 N N . CYS A 1 197 ? 22.843 -5.624 -5.994 1.00 96.00 197 CYS A N 1
ATOM 1521 C CA . CYS A 1 197 ? 23.486 -6.929 -5.823 1.00 96.00 197 CYS A CA 1
ATOM 1522 C C . CYS A 1 197 ? 24.597 -6.936 -4.755 1.00 96.00 197 CYS A C 1
ATOM 1524 O O . CYS A 1 197 ? 24.836 -7.974 -4.138 1.00 96.00 197 CYS A O 1
ATOM 1526 N N . ALA A 1 198 ? 25.237 -5.793 -4.483 1.00 95.25 198 ALA A N 1
ATOM 1527 C CA . ALA A 1 198 ? 26.235 -5.663 -3.420 1.00 95.25 198 ALA A CA 1
ATOM 1528 C C . ALA A 1 198 ? 25.653 -5.816 -1.999 1.00 95.25 198 ALA A C 1
ATOM 1530 O O . ALA A 1 198 ? 26.379 -6.191 -1.076 1.00 95.25 198 ALA A O 1
ATOM 1531 N N . VAL A 1 199 ? 24.354 -5.558 -1.807 1.00 94.44 199 VAL A N 1
ATOM 1532 C CA . VAL A 1 199 ? 23.672 -5.776 -0.522 1.00 94.44 199 VAL A CA 1
ATOM 1533 C C . VAL A 1 199 ? 23.283 -7.251 -0.397 1.00 94.44 199 VAL A C 1
ATOM 1535 O O . VAL A 1 199 ? 22.546 -7.785 -1.227 1.00 94.44 199 VAL A O 1
ATOM 1538 N N . ALA A 1 200 ? 23.776 -7.904 0.656 1.00 91.69 200 ALA A N 1
ATOM 1539 C CA . ALA A 1 200 ? 23.493 -9.302 0.969 1.00 91.69 200 ALA A CA 1
ATOM 1540 C C . ALA A 1 200 ? 22.437 -9.428 2.075 1.00 91.69 200 ALA A C 1
ATOM 1542 O O . ALA A 1 200 ? 22.424 -8.627 3.011 1.00 91.69 200 ALA A O 1
ATOM 1543 N N . GLY A 1 201 ? 21.599 -10.461 1.980 1.00 90.56 201 GLY A N 1
ATOM 1544 C CA . GLY A 1 201 ? 20.732 -10.890 3.073 1.00 90.56 201 GLY A CA 1
ATOM 1545 C C . GLY A 1 201 ? 21.518 -11.652 4.137 1.00 90.56 201 GLY A C 1
ATOM 1546 O O . GLY A 1 201 ? 22.719 -11.910 3.995 1.00 90.56 201 GLY A O 1
ATOM 1547 N N . ARG A 1 202 ? 20.840 -12.051 5.215 1.00 89.56 202 ARG A N 1
ATOM 1548 C CA . ARG A 1 202 ? 21.449 -12.897 6.253 1.00 89.56 202 ARG A CA 1
ATOM 1549 C C . ARG A 1 202 ? 21.590 -14.336 5.780 1.00 89.56 202 ARG A C 1
ATOM 1551 O O . ARG A 1 202 ? 22.541 -15.012 6.168 1.00 89.56 202 ARG A O 1
ATOM 1558 N N . ARG A 1 203 ? 20.627 -14.808 4.985 1.00 89.31 203 ARG A N 1
ATOM 1559 C CA . ARG A 1 203 ? 20.528 -16.199 4.520 1.00 89.31 203 ARG A CA 1
ATOM 1560 C C . ARG A 1 203 ? 20.715 -16.312 3.013 1.00 89.31 203 ARG A C 1
ATOM 1562 O O . ARG A 1 203 ? 21.210 -17.333 2.541 1.00 89.31 203 ARG A O 1
ATOM 1569 N N . HIS A 1 204 ? 20.369 -15.262 2.274 1.00 92.12 204 HIS A N 1
ATOM 1570 C CA . HIS A 1 204 ? 20.342 -15.289 0.821 1.00 92.12 204 HIS A CA 1
ATOM 1571 C C . HIS A 1 204 ? 21.247 -14.235 0.182 1.00 92.12 204 HIS A C 1
ATOM 1573 O O . HIS A 1 204 ? 21.569 -13.183 0.740 1.00 92.12 204 HIS A O 1
ATOM 1579 N N . ARG A 1 205 ? 21.655 -14.541 -1.048 1.00 90.31 205 ARG A N 1
ATOM 1580 C CA . ARG A 1 205 ? 22.241 -13.592 -1.990 1.00 90.31 205 ARG A CA 1
ATOM 1581 C C . ARG A 1 205 ? 21.359 -13.572 -3.221 1.00 90.31 205 ARG A C 1
ATOM 1583 O O . ARG A 1 205 ? 20.770 -14.590 -3.577 1.00 90.31 205 ARG A O 1
ATOM 1590 N N . ARG A 1 206 ? 21.292 -12.414 -3.860 1.00 92.44 206 ARG A N 1
ATOM 1591 C CA . ARG A 1 206 ? 20.556 -12.230 -5.105 1.00 92.44 206 ARG A CA 1
ATOM 1592 C C . ARG A 1 206 ? 21.511 -12.119 -6.278 1.00 92.44 206 ARG A C 1
ATOM 1594 O O . ARG A 1 206 ? 22.637 -11.651 -6.135 1.00 92.44 206 ARG A O 1
ATOM 1601 N N . GLU A 1 207 ? 21.005 -12.521 -7.428 1.00 92.00 207 GLU A N 1
ATOM 1602 C CA . GLU A 1 207 ? 21.634 -12.349 -8.725 1.00 92.00 207 GLU A CA 1
ATOM 1603 C C . GLU A 1 207 ? 20.598 -11.724 -9.655 1.00 92.00 207 GLU A C 1
ATOM 1605 O O . GLU A 1 207 ? 19.407 -12.048 -9.581 1.00 92.00 207 GLU A O 1
ATOM 1610 N N . VAL A 1 208 ? 21.041 -10.810 -10.510 1.00 96.69 208 VAL A N 1
ATOM 1611 C CA . VAL A 1 208 ? 20.175 -10.239 -11.537 1.00 96.69 208 VAL A CA 1
ATOM 1612 C C . VAL A 1 208 ? 19.900 -11.272 -12.633 1.00 96.69 208 VAL A C 1
ATOM 1614 O O . VAL A 1 208 ? 20.692 -12.174 -12.892 1.00 96.69 208 VAL A O 1
ATOM 1617 N N . PHE A 1 209 ? 18.761 -11.140 -13.299 1.00 97.50 209 PHE A N 1
ATOM 1618 C CA . PHE A 1 209 ? 18.396 -11.956 -14.453 1.00 97.50 209 PHE A CA 1
ATOM 1619 C C . PHE A 1 209 ? 17.812 -11.079 -15.571 1.00 97.50 209 PHE A C 1
ATOM 1621 O O . PHE A 1 209 ? 17.379 -9.952 -15.308 1.00 97.50 209 PHE A O 1
ATOM 1628 N N . PRO A 1 210 ? 17.736 -11.577 -16.822 1.00 97.31 210 PRO A N 1
ATOM 1629 C CA . PRO A 1 210 ? 17.407 -10.743 -17.980 1.00 97.31 210 PRO A CA 1
ATOM 1630 C C . PRO A 1 210 ? 16.084 -9.969 -17.879 1.00 97.31 210 PRO A C 1
ATOM 1632 O O . PRO A 1 210 ? 15.978 -8.865 -18.408 1.00 97.31 210 PRO A O 1
ATOM 1635 N N . ALA A 1 211 ? 15.059 -10.523 -17.225 1.00 97.81 211 ALA A N 1
ATOM 1636 C CA . ALA A 1 211 ? 13.785 -9.827 -17.034 1.00 97.81 211 ALA A CA 1
ATOM 1637 C C . ALA A 1 211 ? 13.905 -8.597 -16.115 1.00 97.81 211 ALA A C 1
ATOM 1639 O O . ALA A 1 211 ? 13.342 -7.544 -16.429 1.00 97.81 211 ALA A O 1
ATOM 1640 N N . ALA A 1 212 ? 14.698 -8.690 -15.045 1.00 97.31 212 ALA A N 1
ATOM 1641 C CA . ALA A 1 212 ? 14.983 -7.562 -14.164 1.00 97.31 212 ALA A CA 1
ATOM 1642 C C . ALA A 1 212 ? 15.758 -6.461 -14.897 1.00 97.31 212 ALA A C 1
ATOM 1644 O O . ALA A 1 212 ? 15.368 -5.295 -14.845 1.00 97.31 212 ALA A O 1
ATOM 1645 N N . GLU A 1 213 ? 16.783 -6.830 -15.672 1.00 95.69 213 GLU A N 1
ATOM 1646 C CA . GLU A 1 213 ? 17.538 -5.865 -16.479 1.00 95.69 213 GLU A CA 1
ATOM 1647 C C . GLU A 1 213 ? 16.644 -5.115 -17.468 1.00 95.69 213 GLU A C 1
ATOM 1649 O O . GLU A 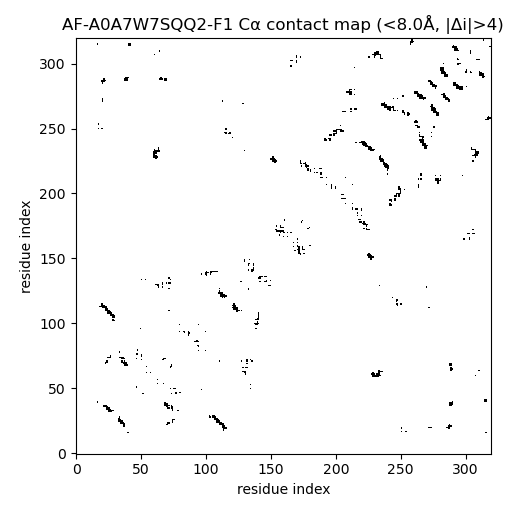1 213 ? 16.715 -3.890 -17.566 1.00 95.69 213 GLU A O 1
ATOM 1654 N N . ARG A 1 214 ? 15.773 -5.831 -18.193 1.00 95.06 214 ARG A N 1
ATOM 1655 C CA . ARG A 1 214 ? 14.835 -5.205 -19.137 1.00 95.06 214 ARG A CA 1
ATOM 1656 C C . ARG A 1 214 ? 13.891 -4.235 -18.435 1.00 95.06 214 ARG A C 1
ATOM 1658 O O . ARG A 1 214 ? 13.664 -3.144 -18.952 1.00 95.06 214 ARG A O 1
ATOM 1665 N N . THR A 1 215 ? 13.385 -4.612 -17.263 1.00 95.56 215 THR A N 1
ATOM 1666 C CA . THR A 1 215 ? 12.465 -3.788 -16.467 1.00 95.56 215 THR A CA 1
ATOM 1667 C C . THR A 1 215 ? 13.128 -2.478 -16.041 1.00 95.56 215 THR A C 1
ATOM 1669 O O . THR A 1 215 ? 12.608 -1.399 -16.325 1.00 95.56 215 THR A O 1
ATOM 1672 N N . LEU A 1 216 ? 14.326 -2.553 -15.456 1.00 93.94 216 LEU A N 1
ATOM 1673 C CA . LEU A 1 216 ? 15.058 -1.378 -14.969 1.00 93.94 216 LEU A CA 1
ATOM 1674 C C . LEU A 1 216 ? 15.599 -0.492 -16.097 1.00 93.94 216 LEU A C 1
ATOM 1676 O O . LEU A 1 216 ? 15.693 0.722 -15.939 1.00 93.94 216 LEU A O 1
ATOM 1680 N N . ARG A 1 217 ? 15.903 -1.069 -17.265 1.00 91.94 217 ARG A N 1
ATOM 1681 C CA . ARG A 1 217 ? 16.235 -0.297 -18.473 1.00 91.94 217 ARG A CA 1
ATOM 1682 C C . ARG A 1 217 ? 15.015 0.413 -19.062 1.00 91.94 217 ARG A C 1
ATOM 1684 O O . ARG A 1 217 ? 15.161 1.501 -19.611 1.00 91.94 217 ARG A O 1
ATOM 1691 N N . ALA A 1 218 ? 13.826 -0.183 -18.980 1.00 91.44 218 ALA A N 1
ATOM 1692 C CA . ALA A 1 218 ? 12.606 0.419 -19.516 1.00 91.44 218 ALA A CA 1
ATOM 1693 C C . ALA A 1 218 ? 12.108 1.602 -18.665 1.00 91.44 218 ALA A C 1
ATOM 1695 O O . ALA A 1 218 ? 11.580 2.571 -19.221 1.00 91.44 218 ALA A O 1
ATOM 1696 N N . PHE A 1 219 ? 12.307 1.530 -17.345 1.00 91.38 219 PHE A N 1
ATOM 1697 C CA . PHE A 1 219 ? 11.830 2.517 -16.373 1.00 91.38 219 PHE A CA 1
ATOM 1698 C C . PHE A 1 219 ? 12.899 2.842 -15.316 1.00 91.38 219 PHE A C 1
ATOM 1700 O O . PHE A 1 219 ? 12.746 2.478 -14.152 1.00 91.38 219 PHE A O 1
ATOM 1707 N N . PRO A 1 220 ? 13.995 3.520 -15.692 1.00 83.69 220 PRO A N 1
ATOM 1708 C CA . PRO A 1 220 ? 15.035 3.877 -14.736 1.00 83.69 220 PRO A CA 1
ATOM 1709 C C . PRO A 1 220 ? 14.556 5.021 -13.834 1.00 83.69 220 PRO A C 1
ATOM 1711 O O 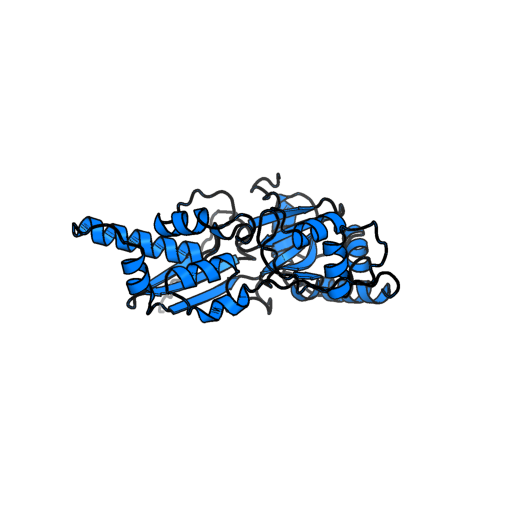. PRO A 1 220 ? 14.332 6.127 -14.323 1.00 83.69 220 PRO A O 1
ATOM 1714 N N . GLY A 1 221 ? 14.431 4.784 -12.528 1.00 88.00 221 GLY A N 1
ATOM 1715 C CA . GLY A 1 221 ? 14.250 5.861 -11.551 1.00 88.00 221 GLY A CA 1
ATOM 1716 C C . GLY A 1 221 ? 12.964 6.666 -11.747 1.00 88.00 221 GLY A C 1
ATOM 1717 O O . GLY A 1 221 ? 13.025 7.853 -12.061 1.00 88.00 221 GLY A O 1
ATOM 1718 N N . LEU A 1 222 ? 11.801 6.031 -11.571 1.00 94.69 222 LEU A N 1
ATOM 1719 C CA . LEU A 1 222 ? 10.520 6.748 -11.548 1.00 94.69 222 LEU A CA 1
ATOM 1720 C C . LEU A 1 222 ? 10.190 7.224 -10.138 1.00 94.69 222 LEU A C 1
ATOM 1722 O O . LEU A 1 222 ? 10.345 6.453 -9.197 1.00 94.69 222 LEU A O 1
ATOM 1726 N N . ILE A 1 223 ? 9.644 8.435 -10.013 1.00 96.81 223 ILE A N 1
ATOM 1727 C CA . ILE A 1 223 ? 9.069 8.955 -8.763 1.00 96.81 223 ILE A CA 1
ATOM 1728 C C . ILE A 1 223 ? 7.651 9.442 -9.061 1.00 96.81 223 ILE A C 1
ATOM 1730 O O . ILE A 1 223 ? 7.437 10.564 -9.516 1.00 96.81 223 ILE A O 1
ATOM 1734 N N . CYS A 1 224 ? 6.663 8.576 -8.852 1.00 96.94 224 CYS A N 1
ATOM 1735 C CA . CYS A 1 224 ? 5.277 8.856 -9.195 1.00 96.94 224 CYS A CA 1
ATOM 1736 C C . CYS A 1 224 ? 4.522 9.522 -8.039 1.00 96.94 224 CYS A C 1
ATOM 1738 O O . CYS A 1 224 ? 4.268 8.918 -6.995 1.00 96.94 224 CYS A O 1
ATOM 1740 N N . GLY A 1 225 ? 4.087 10.766 -8.260 1.00 96.12 225 GLY A N 1
ATOM 1741 C CA . GLY A 1 225 ? 3.272 11.519 -7.304 1.00 96.12 225 GLY A CA 1
ATOM 1742 C C . GLY A 1 225 ? 1.766 11.237 -7.364 1.00 96.12 225 GLY A C 1
ATOM 1743 O O . GLY A 1 225 ? 1.044 11.682 -6.456 1.00 96.12 225 GLY A O 1
ATOM 1744 N N . ARG A 1 226 ? 1.284 10.542 -8.415 1.00 96.75 226 ARG A N 1
ATOM 1745 C CA . ARG A 1 226 ? -0.150 10.303 -8.669 1.00 96.75 226 ARG A CA 1
ATOM 1746 C C . ARG A 1 226 ? -0.758 9.592 -7.470 1.00 96.75 226 ARG A C 1
ATOM 1748 O O . ARG A 1 226 ? -0.231 8.589 -7.003 1.00 96.75 226 ARG A O 1
ATOM 1755 N N . ARG A 1 227 ? -1.860 10.138 -6.961 1.00 97.19 227 ARG A N 1
ATOM 1756 C CA . ARG A 1 227 ? -2.587 9.561 -5.828 1.00 97.19 227 ARG A CA 1
ATOM 1757 C C . ARG A 1 227 ? -4.053 9.947 -5.847 1.00 97.19 227 ARG A C 1
ATOM 1759 O O . ARG A 1 227 ? -4.408 11.006 -6.368 1.00 97.19 227 ARG A O 1
ATOM 1766 N N . GLY A 1 228 ? -4.893 9.133 -5.228 1.00 97.75 228 GLY A N 1
ATOM 1767 C CA . GLY A 1 228 ? -6.321 9.406 -5.099 1.00 97.75 228 GLY A CA 1
ATOM 1768 C C . GLY A 1 228 ? -7.177 8.183 -5.403 1.00 97.75 228 GLY A C 1
ATOM 1769 O O . GLY A 1 228 ? -6.640 7.093 -5.600 1.00 97.75 228 GLY A O 1
ATOM 1770 N N . PRO A 1 229 ? -8.502 8.366 -5.511 1.00 98.19 229 PRO A N 1
ATOM 1771 C CA . PRO A 1 229 ? -9.395 7.280 -5.878 1.00 98.19 229 PRO A CA 1
ATOM 1772 C C . PRO A 1 229 ? -9.061 6.685 -7.250 1.00 98.19 229 PRO A C 1
ATOM 1774 O O . PRO A 1 229 ? -8.892 7.438 -8.219 1.00 98.19 229 PRO A O 1
ATOM 1777 N N . GLY A 1 230 ? -8.974 5.355 -7.310 1.00 98.19 230 GLY A N 1
ATOM 1778 C CA . GLY A 1 230 ? -8.820 4.575 -8.540 1.00 98.19 230 GLY A CA 1
ATOM 1779 C C . GLY A 1 230 ? -10.104 3.870 -8.979 1.00 98.19 230 GLY A C 1
ATOM 1780 O O . GLY A 1 230 ? -11.181 4.121 -8.443 1.00 98.19 230 GLY A O 1
ATOM 1781 N N . GLU A 1 231 ? -9.988 2.979 -9.963 1.00 98.56 231 GLU A N 1
ATOM 1782 C CA . GLU A 1 231 ? -11.106 2.185 -10.488 1.00 98.56 231 GLU A CA 1
ATOM 1783 C C . GLU A 1 231 ? -11.678 1.218 -9.437 1.00 98.56 231 GLU A C 1
ATOM 1785 O O . GLU A 1 231 ? -12.888 1.006 -9.384 1.00 98.56 231 GLU A O 1
ATOM 1790 N N . GLN A 1 232 ? -10.820 0.623 -8.604 1.00 98.62 232 GLN A N 1
ATOM 1791 C CA . GLN A 1 232 ? -11.185 -0.402 -7.620 1.00 98.62 232 GLN A CA 1
ATOM 1792 C C . GLN A 1 232 ? -10.542 -0.152 -6.252 1.00 98.62 232 GLN A C 1
ATOM 1794 O O . GLN A 1 232 ? -11.225 -0.248 -5.232 1.00 98.62 232 GLN A O 1
ATOM 1799 N N . VAL A 1 233 ? -9.264 0.233 -6.233 1.00 98.38 233 VAL A N 1
ATOM 1800 C CA . VAL A 1 233 ? -8.483 0.557 -5.031 1.00 98.38 233 VAL A CA 1
ATOM 1801 C C . VAL A 1 233 ? -7.863 1.951 -5.127 1.00 98.38 233 VAL A C 1
ATOM 1803 O O . VAL A 1 233 ? -7.808 2.559 -6.196 1.00 98.38 233 VAL A O 1
ATOM 1806 N N . TRP A 1 234 ? -7.407 2.467 -3.992 1.00 98.19 234 TRP A N 1
ATOM 1807 C CA . TRP A 1 234 ? -6.690 3.731 -3.901 1.00 98.19 234 TRP A CA 1
ATOM 1808 C C . TRP A 1 234 ? -5.380 3.665 -4.680 1.00 98.19 234 TRP A C 1
ATOM 1810 O O . TRP A 1 234 ? -4.607 2.720 -4.526 1.00 98.19 234 TRP A O 1
ATOM 1820 N N . ILE A 1 235 ? -5.111 4.700 -5.471 1.00 98.44 235 ILE A N 1
ATOM 1821 C CA . ILE A 1 235 ? -3.837 4.878 -6.162 1.00 98.44 235 ILE A CA 1
ATOM 1822 C C . ILE A 1 235 ? -2.843 5.462 -5.160 1.00 98.44 235 ILE A C 1
ATOM 1824 O O . ILE A 1 235 ? -3.004 6.596 -4.693 1.00 98.44 235 ILE A O 1
ATOM 1828 N N . SER A 1 236 ? -1.813 4.686 -4.841 1.00 96.75 236 SER A N 1
ATOM 1829 C CA . SER A 1 236 ? -0.699 5.099 -3.991 1.00 96.75 236 SER A CA 1
ATOM 1830 C C . SER A 1 236 ? 0.465 5.624 -4.831 1.00 96.75 236 SER A C 1
ATOM 1832 O O . SER A 1 236 ? 0.664 5.225 -5.977 1.00 96.75 236 SER A O 1
ATOM 1834 N N . ARG A 1 237 ? 1.266 6.513 -4.235 1.00 96.56 237 ARG A N 1
ATOM 1835 C CA . ARG A 1 237 ? 2.548 6.931 -4.819 1.00 96.56 237 ARG A CA 1
ATOM 1836 C C . ARG A 1 237 ? 3.483 5.731 -4.912 1.00 96.56 237 ARG A C 1
ATOM 1838 O O . ARG A 1 237 ? 3.471 4.898 -4.010 1.00 96.56 237 ARG A O 1
ATOM 1845 N N . PHE A 1 238 ? 4.326 5.681 -5.932 1.00 97.31 238 PHE A N 1
ATOM 1846 C CA . PHE A 1 238 ? 5.344 4.640 -6.053 1.00 97.31 238 PHE A CA 1
ATOM 1847 C C . PHE A 1 238 ? 6.635 5.177 -6.644 1.00 97.31 238 PHE A C 1
ATOM 1849 O O . PHE A 1 238 ? 6.652 6.206 -7.321 1.00 97.31 238 PHE A O 1
ATOM 1856 N N . GLU A 1 239 ? 7.702 4.430 -6.414 1.00 97.44 239 GLU A N 1
ATOM 1857 C CA . GLU A 1 239 ? 9.036 4.711 -6.907 1.00 97.44 239 GLU A CA 1
ATOM 1858 C C . GLU A 1 239 ? 9.607 3.450 -7.550 1.00 97.44 239 GLU A C 1
ATOM 1860 O O . GLU A 1 239 ? 9.562 2.374 -6.954 1.00 97.44 239 GLU A O 1
ATOM 1865 N N . ILE A 1 240 ? 10.160 3.575 -8.757 1.00 96.81 240 ILE A N 1
ATOM 1866 C CA . ILE A 1 240 ? 10.997 2.528 -9.356 1.00 96.81 240 ILE A CA 1
ATOM 1867 C C . ILE A 1 240 ? 12.443 2.856 -8.994 1.00 96.81 240 ILE A C 1
ATOM 1869 O O . ILE A 1 240 ? 13.201 3.394 -9.801 1.00 96.81 240 ILE A O 1
ATOM 1873 N N . ASP A 1 241 ? 12.775 2.581 -7.735 1.00 95.12 241 ASP A N 1
ATOM 1874 C CA . ASP A 1 241 ? 14.120 2.664 -7.174 1.00 95.12 241 ASP A CA 1
ATOM 1875 C C . ASP A 1 241 ? 14.459 1.354 -6.437 1.00 95.12 241 ASP A C 1
ATOM 1877 O O . ASP A 1 241 ? 14.086 1.164 -5.275 1.00 95.12 241 ASP A O 1
ATOM 1881 N N . PRO A 1 242 ? 15.188 0.434 -7.089 1.00 95.81 242 PRO A N 1
ATOM 1882 C CA . PRO A 1 242 ? 15.640 -0.809 -6.470 1.00 95.81 242 PRO A CA 1
ATOM 1883 C C . PRO A 1 242 ? 16.504 -0.609 -5.220 1.00 95.81 242 PRO A C 1
ATOM 1885 O O . PRO A 1 242 ? 16.571 -1.503 -4.375 1.00 95.81 242 PRO A O 1
ATOM 1888 N N . VAL A 1 243 ? 17.194 0.533 -5.095 1.00 94.81 243 VAL A N 1
ATOM 1889 C CA . VAL A 1 243 ? 18.075 0.812 -3.954 1.00 94.81 243 VAL A CA 1
ATOM 1890 C C . VAL A 1 243 ? 17.254 0.980 -2.678 1.00 94.81 243 VAL A C 1
ATOM 1892 O O . VAL A 1 243 ? 17.655 0.463 -1.635 1.00 94.81 243 VAL A O 1
ATOM 1895 N N . ALA A 1 244 ? 16.082 1.618 -2.769 1.00 93.56 244 ALA A N 1
ATOM 1896 C CA . ALA A 1 244 ? 15.172 1.834 -1.643 1.00 93.56 244 ALA A CA 1
ATOM 1897 C C . ALA A 1 244 ? 14.683 0.528 -0.994 1.00 93.56 244 ALA A C 1
ATOM 1899 O O . ALA A 1 244 ? 14.311 0.502 0.174 1.00 93.56 244 ALA A O 1
ATOM 1900 N N . VAL A 1 245 ? 14.711 -0.575 -1.741 1.00 95.19 245 VAL A N 1
ATOM 1901 C CA . VAL A 1 245 ? 14.297 -1.906 -1.278 1.00 95.19 245 VAL A CA 1
ATOM 1902 C C . VAL A 1 245 ? 15.431 -2.924 -1.381 1.00 95.19 245 VAL A C 1
ATOM 1904 O O . VAL A 1 245 ? 15.201 -4.134 -1.355 1.00 95.19 245 VAL A O 1
ATOM 1907 N N . ALA A 1 246 ? 16.684 -2.468 -1.453 1.00 95.50 246 ALA A N 1
ATOM 1908 C CA . ALA A 1 246 ? 17.833 -3.358 -1.544 1.00 95.50 246 ALA A CA 1
ATOM 1909 C C . ALA A 1 246 ? 17.906 -4.302 -0.330 1.00 95.50 246 ALA A C 1
ATOM 1911 O O . ALA A 1 246 ? 18.261 -5.463 -0.477 1.00 95.50 246 ALA A O 1
ATOM 1912 N N . HIS A 1 247 ? 17.500 -3.892 0.862 1.00 95.25 247 HIS A N 1
ATOM 1913 C CA . HIS A 1 247 ? 17.582 -4.774 2.026 1.00 95.25 247 HIS A CA 1
ATOM 1914 C C . HIS A 1 247 ? 16.543 -5.906 2.046 1.00 95.25 247 HIS A C 1
ATOM 1916 O O . HIS A 1 247 ? 16.603 -6.706 2.956 1.00 95.25 247 HIS A O 1
ATOM 1922 N N . SER A 1 248 ? 15.654 -6.033 1.051 1.00 95.19 248 SER A N 1
ATOM 1923 C CA . SER A 1 248 ? 14.606 -7.074 0.975 1.00 95.19 248 SER A CA 1
ATOM 1924 C C . SER A 1 248 ? 15.078 -8.469 0.506 1.00 95.19 248 SER A C 1
ATOM 1926 O O . SER A 1 248 ? 14.311 -9.223 -0.098 1.00 95.19 248 SER A O 1
ATOM 1928 N N . VAL A 1 249 ? 16.352 -8.820 0.710 1.00 95.06 249 VAL A N 1
ATOM 1929 C CA . VAL A 1 249 ? 16.959 -10.017 0.099 1.00 95.06 249 VAL A CA 1
ATOM 1930 C C . VAL A 1 249 ? 16.350 -11.311 0.634 1.00 95.06 249 VAL A C 1
ATOM 1932 O O . VAL A 1 249 ? 15.977 -12.175 -0.161 1.00 95.06 249 VAL A O 1
ATOM 1935 N N . ASP A 1 250 ? 16.264 -11.467 1.955 1.00 94.31 250 ASP A N 1
ATOM 1936 C CA . ASP A 1 250 ? 15.737 -12.694 2.555 1.00 94.31 250 ASP A CA 1
ATOM 1937 C C . ASP A 1 250 ? 14.212 -12.785 2.367 1.00 94.31 250 ASP A C 1
ATOM 1939 O O . ASP A 1 250 ? 13.695 -13.857 2.072 1.00 94.31 250 ASP A O 1
ATOM 1943 N N . THR A 1 251 ? 13.503 -11.658 2.440 1.00 94.19 251 THR A N 1
ATOM 1944 C CA . THR A 1 251 ? 12.052 -11.537 2.232 1.00 94.19 251 THR A CA 1
ATOM 1945 C C . THR A 1 251 ? 11.662 -11.980 0.827 1.00 94.19 251 THR A C 1
ATOM 1947 O O . THR A 1 251 ? 10.760 -12.799 0.648 1.00 94.19 251 THR A O 1
ATOM 1950 N N . LEU A 1 252 ? 12.357 -11.465 -0.192 1.00 96.31 252 LEU A N 1
ATOM 1951 C CA . LEU A 1 252 ? 12.098 -11.856 -1.574 1.00 96.31 252 LEU A CA 1
ATOM 1952 C C . LEU A 1 252 ? 12.528 -13.294 -1.850 1.00 96.31 252 LEU A C 1
ATOM 1954 O O . LEU A 1 252 ? 11.891 -13.950 -2.666 1.00 96.31 252 LEU A O 1
ATOM 1958 N N . ALA A 1 253 ? 13.564 -13.807 -1.181 1.00 95.44 253 ALA A N 1
ATOM 1959 C CA . ALA A 1 253 ? 13.954 -15.209 -1.306 1.00 95.44 253 ALA A CA 1
ATOM 1960 C C . ALA A 1 253 ? 12.917 -16.163 -0.686 1.00 95.44 253 ALA A C 1
ATOM 1962 O O . ALA A 1 253 ? 12.616 -17.202 -1.274 1.00 95.44 253 ALA A O 1
ATOM 1963 N N . GLU A 1 254 ? 12.343 -15.804 0.464 1.00 93.50 254 GLU A N 1
ATOM 1964 C CA . GLU A 1 254 ? 11.260 -16.559 1.103 1.00 93.50 254 GLU A CA 1
ATOM 1965 C C . GLU A 1 254 ? 10.009 -16.579 0.215 1.00 93.50 254 GLU A C 1
ATOM 1967 O O . GLU A 1 254 ? 9.457 -17.648 -0.039 1.00 93.50 254 GLU A O 1
ATOM 1972 N N . PHE A 1 255 ? 9.611 -15.433 -0.347 1.00 95.75 255 PHE A N 1
ATOM 1973 C CA . PHE A 1 255 ? 8.483 -15.390 -1.278 1.00 95.75 255 PHE A CA 1
ATOM 1974 C C . PHE A 1 255 ? 8.777 -16.122 -2.598 1.00 95.75 255 PHE A C 1
ATOM 1976 O O . PHE A 1 255 ? 7.938 -16.879 -3.080 1.00 95.75 255 PHE A O 1
ATOM 1983 N N . ALA A 1 256 ? 9.989 -15.990 -3.146 1.00 95.94 256 ALA A N 1
ATOM 1984 C CA . ALA A 1 256 ? 10.436 -16.725 -4.332 1.00 95.94 256 ALA A CA 1
ATOM 1985 C C . ALA A 1 256 ? 10.326 -18.249 -4.156 1.00 95.94 256 ALA A C 1
ATOM 1987 O O . ALA A 1 256 ? 9.961 -18.954 -5.096 1.00 95.94 256 ALA A O 1
ATOM 1988 N N . ALA A 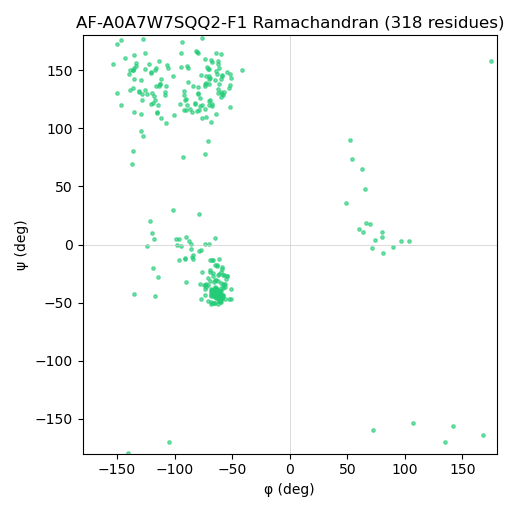1 257 ? 10.601 -18.763 -2.952 1.00 95.12 257 ALA A N 1
ATOM 1989 C CA . ALA A 1 257 ? 10.443 -20.181 -2.642 1.00 95.12 257 ALA A CA 1
ATOM 1990 C C . ALA A 1 257 ? 8.973 -20.639 -2.682 1.00 95.12 257 ALA A C 1
ATOM 1992 O O . ALA A 1 257 ? 8.714 -21.777 -3.067 1.00 95.12 257 ALA A O 1
ATOM 1993 N N . ILE A 1 258 ? 8.026 -19.760 -2.332 1.00 94.25 258 ILE A N 1
ATOM 1994 C CA . ILE A 1 258 ? 6.581 -20.035 -2.381 1.00 94.25 258 ILE A CA 1
ATOM 1995 C C . ILE A 1 258 ? 6.094 -20.100 -3.834 1.00 94.25 258 ILE A C 1
ATOM 1997 O O . ILE A 1 258 ? 5.427 -21.055 -4.219 1.00 94.25 258 ILE A O 1
ATOM 2001 N N . ILE A 1 259 ? 6.455 -19.115 -4.663 1.00 95.69 259 ILE A N 1
ATOM 2002 C CA . ILE A 1 259 ? 5.992 -19.039 -6.064 1.00 95.69 259 ILE A CA 1
ATOM 2003 C C . ILE A 1 259 ? 6.856 -19.841 -7.053 1.00 95.69 259 ILE A C 1
ATOM 2005 O O . ILE A 1 259 ? 6.548 -19.898 -8.244 1.00 95.69 259 ILE A O 1
ATOM 2009 N N . GLY A 1 260 ? 7.948 -20.448 -6.579 1.00 96.06 260 GLY A N 1
ATOM 2010 C CA . GLY A 1 260 ? 8.824 -21.321 -7.364 1.00 96.06 260 GLY A CA 1
ATOM 2011 C C . GLY A 1 260 ? 9.661 -20.616 -8.437 1.00 96.06 260 GLY A C 1
ATOM 2012 O O . GLY A 1 260 ? 10.152 -21.284 -9.345 1.00 96.06 260 GLY A O 1
ATOM 2013 N N . VAL A 1 261 ? 9.824 -19.293 -8.358 1.00 96.69 261 VAL A N 1
ATOM 2014 C CA . VAL A 1 261 ? 10.578 -18.482 -9.331 1.00 96.69 261 VAL A CA 1
ATOM 2015 C C . VAL A 1 261 ? 11.417 -17.424 -8.628 1.00 96.69 261 VAL A C 1
ATOM 2017 O O . VAL A 1 261 ? 11.051 -16.927 -7.565 1.00 96.69 261 VAL A O 1
ATOM 2020 N N . ARG A 1 262 ? 12.551 -17.050 -9.228 1.00 97.31 262 ARG A N 1
ATOM 2021 C CA . ARG A 1 262 ? 13.432 -16.013 -8.664 1.00 97.31 262 ARG A CA 1
ATOM 2022 C C . ARG A 1 262 ? 12.796 -14.630 -8.762 1.00 97.31 262 ARG A C 1
ATOM 2024 O O . ARG A 1 262 ? 12.171 -14.318 -9.771 1.00 97.31 262 ARG A O 1
ATOM 2031 N N . LEU A 1 263 ? 13.050 -13.788 -7.759 1.00 97.88 263 LEU A N 1
ATOM 2032 C CA . LEU A 1 263 ? 12.581 -12.404 -7.686 1.00 97.88 263 LEU A CA 1
ATOM 2033 C C . LEU A 1 263 ? 13.742 -11.413 -7.589 1.00 97.88 263 LEU A C 1
ATOM 2035 O O . LEU A 1 26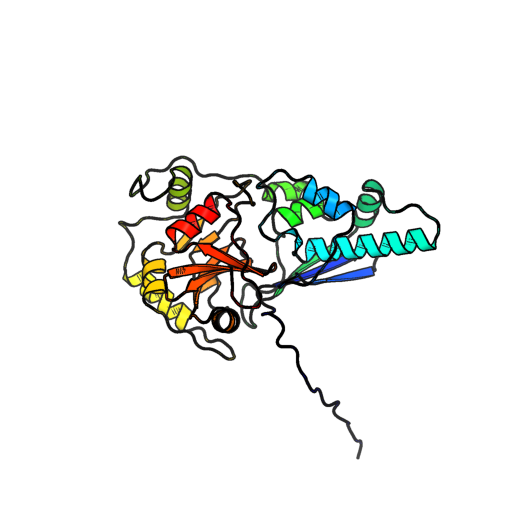3 ? 14.774 -11.696 -6.979 1.00 97.88 263 LEU A O 1
ATOM 2039 N N . PHE A 1 264 ? 13.543 -10.228 -8.161 1.00 98.25 264 PHE A N 1
ATOM 2040 C CA . PHE A 1 264 ? 14.458 -9.096 -8.072 1.00 98.25 264 PHE A CA 1
ATOM 2041 C C . PHE A 1 264 ? 13.681 -7.833 -7.669 1.00 98.25 264 PHE A C 1
ATOM 2043 O O . PHE A 1 264 ? 12.639 -7.557 -8.269 1.00 98.25 264 PHE A O 1
ATOM 2050 N N . PRO A 1 265 ? 14.145 -7.054 -6.675 1.00 97.69 265 PRO A N 1
ATOM 2051 C CA . PRO A 1 265 ? 13.446 -5.842 -6.266 1.00 97.69 265 PRO A CA 1
ATOM 2052 C C . PRO A 1 265 ? 13.553 -4.758 -7.335 1.00 97.69 265 PRO A C 1
ATOM 2054 O O . PRO A 1 265 ? 14.626 -4.526 -7.891 1.00 97.69 265 PRO A O 1
ATOM 2057 N N . ILE A 1 266 ? 12.451 -4.056 -7.581 1.00 97.81 266 ILE A N 1
ATOM 2058 C CA . ILE A 1 266 ? 12.398 -2.966 -8.561 1.00 97.81 266 ILE A CA 1
ATOM 2059 C C . ILE A 1 266 ? 12.035 -1.614 -7.951 1.00 97.81 266 ILE A C 1
ATOM 2061 O O . ILE A 1 266 ? 12.314 -0.590 -8.568 1.00 97.81 266 ILE A O 1
ATOM 2065 N N . GLY A 1 267 ? 11.424 -1.584 -6.765 1.00 97.44 267 GLY A N 1
ATOM 2066 C CA . GLY A 1 267 ? 10.958 -0.328 -6.194 1.00 97.44 267 GLY A CA 1
ATOM 2067 C C . GLY A 1 267 ? 10.041 -0.476 -4.990 1.00 97.44 267 GLY A C 1
ATOM 2068 O O . GLY A 1 267 ? 9.951 -1.545 -4.388 1.00 97.44 267 GLY A O 1
ATOM 2069 N N . THR A 1 268 ? 9.349 0.610 -4.661 1.00 96.62 268 THR A N 1
ATOM 2070 C CA . THR A 1 268 ? 8.447 0.701 -3.511 1.00 96.62 268 THR A CA 1
ATOM 2071 C C . THR A 1 268 ? 7.139 1.395 -3.869 1.00 96.62 268 THR A C 1
ATOM 2073 O O . THR A 1 268 ? 7.109 2.273 -4.727 1.00 96.62 268 THR A O 1
ATOM 2076 N N . GLU A 1 269 ? 6.049 1.032 -3.200 1.00 95.31 269 GLU A N 1
ATOM 2077 C CA . GLU A 1 269 ? 4.765 1.732 -3.288 1.00 95.31 269 GLU A CA 1
ATOM 2078 C C . GLU A 1 269 ? 4.284 2.123 -1.881 1.00 95.31 269 GLU A C 1
ATOM 2080 O O . GLU A 1 269 ? 4.370 1.355 -0.923 1.00 95.31 269 GLU A O 1
ATOM 2085 N N . GLY A 1 270 ? 3.858 3.378 -1.716 1.00 89.25 270 GLY A N 1
ATOM 2086 C CA . GLY A 1 270 ? 3.488 3.959 -0.422 1.00 89.25 270 GLY A CA 1
ATOM 2087 C C . GLY A 1 270 ? 4.646 4.051 0.581 1.00 89.25 270 GLY A C 1
ATOM 2088 O O . GLY A 1 270 ? 4.408 4.294 1.761 1.00 89.25 270 GLY A O 1
ATOM 2089 N N . GLY A 1 271 ? 5.889 3.818 0.140 1.00 83.69 271 GLY A N 1
ATOM 2090 C CA . GLY A 1 271 ? 7.072 3.698 0.997 1.00 83.69 271 GLY A CA 1
ATOM 2091 C C . GLY A 1 271 ? 7.120 2.406 1.826 1.00 83.69 271 GLY A C 1
ATOM 2092 O O . GLY A 1 271 ? 8.096 2.168 2.538 1.00 83.69 271 GLY A O 1
ATOM 2093 N N . GLU A 1 272 ? 6.089 1.563 1.752 1.00 86.81 272 GLU A N 1
ATOM 2094 C CA . GLU A 1 272 ? 5.933 0.352 2.561 1.00 86.81 272 GLU A CA 1
ATOM 2095 C C . GLU A 1 272 ? 5.931 -0.910 1.696 1.00 86.81 272 GLU A C 1
ATOM 2097 O O . GLU A 1 272 ? 6.673 -1.845 1.993 1.00 86.81 272 GLU A O 1
ATOM 2102 N N . SER A 1 273 ? 5.217 -0.927 0.578 1.00 94.38 273 SER A N 1
ATOM 2103 C CA . SER A 1 273 ? 5.206 -2.108 -0.274 1.00 94.38 273 SER A CA 1
ATOM 2104 C C . SER A 1 273 ? 6.531 -2.271 -1.019 1.00 94.38 273 SER A C 1
ATOM 2106 O O . SER A 1 273 ? 7.086 -1.291 -1.503 1.00 94.38 273 SER A O 1
ATOM 2108 N N . ILE A 1 274 ? 7.044 -3.496 -1.125 1.00 97.38 274 ILE A N 1
ATOM 2109 C CA . ILE A 1 274 ? 8.165 -3.854 -2.001 1.00 97.38 274 ILE A CA 1
ATOM 2110 C C . ILE A 1 274 ? 7.596 -4.291 -3.342 1.00 97.38 274 ILE A C 1
ATOM 2112 O O . ILE A 1 274 ? 6.819 -5.241 -3.406 1.00 97.38 274 ILE A O 1
ATOM 2116 N N . LEU A 1 275 ? 8.035 -3.640 -4.414 1.00 98.50 275 LEU A N 1
ATOM 2117 C CA . LEU A 1 275 ? 7.765 -4.061 -5.780 1.00 98.50 275 LEU A CA 1
ATOM 2118 C C . LEU A 1 275 ? 8.902 -4.965 -6.259 1.00 98.50 275 LEU A C 1
ATOM 2120 O O . LEU A 1 275 ? 10.079 -4.612 -6.129 1.00 98.50 275 LEU A O 1
ATOM 2124 N N . ALA A 1 276 ? 8.561 -6.108 -6.847 1.00 98.44 276 ALA A N 1
ATOM 2125 C CA . ALA A 1 276 ? 9.521 -7.074 -7.369 1.00 98.44 276 ALA A CA 1
ATOM 2126 C C . ALA A 1 276 ? 9.103 -7.604 -8.743 1.00 98.44 276 ALA A C 1
ATOM 2128 O O . ALA A 1 276 ? 7.919 -7.701 -9.054 1.00 98.44 276 ALA A O 1
ATOM 2129 N N . VAL A 1 277 ? 10.092 -7.966 -9.554 1.00 98.75 277 VAL A N 1
ATOM 2130 C CA . VAL A 1 277 ? 9.915 -8.648 -10.840 1.00 98.75 277 VAL A CA 1
ATOM 2131 C C . VAL A 1 277 ? 10.459 -10.061 -10.741 1.00 98.75 277 VAL A C 1
ATOM 2133 O O . VAL A 1 277 ? 11.486 -10.271 -10.096 1.00 98.75 277 VAL A O 1
ATOM 2136 N N . ASP A 1 278 ? 9.800 -11.022 -11.377 1.00 98.38 278 ASP A N 1
ATOM 2137 C CA . ASP A 1 278 ? 10.310 -12.386 -11.483 1.00 98.38 278 ASP A CA 1
ATOM 2138 C C . ASP A 1 278 ? 11.111 -12.638 -12.770 1.00 98.38 278 ASP A C 1
ATOM 2140 O O . ASP A 1 278 ? 11.192 -11.794 -13.666 1.00 98.38 278 ASP A O 1
ATOM 2144 N N . GLU A 1 279 ? 11.707 -13.825 -12.897 1.00 97.94 279 GLU A N 1
ATOM 2145 C CA . GLU A 1 279 ? 12.516 -14.171 -14.074 1.00 97.94 279 GLU A CA 1
ATOM 2146 C C . GLU A 1 279 ? 11.735 -14.290 -15.395 1.00 97.94 279 GLU A C 1
ATOM 2148 O O . GLU A 1 279 ? 12.342 -14.254 -16.471 1.00 97.94 279 GLU A O 1
ATOM 2153 N N . HIS A 1 280 ? 10.403 -14.353 -15.332 1.00 98.12 280 HIS A N 1
ATOM 2154 C CA . HIS A 1 280 ? 9.509 -14.305 -16.488 1.00 98.12 280 HIS A CA 1
ATOM 2155 C C . HIS A 1 280 ? 9.065 -12.877 -16.847 1.00 98.12 280 HIS A C 1
ATOM 2157 O O . HIS A 1 280 ? 8.567 -12.664 -17.951 1.00 98.12 280 HIS A O 1
ATOM 2163 N N . GLY A 1 281 ? 9.310 -11.892 -15.977 1.00 98.31 281 GLY A N 1
ATOM 2164 C CA . GLY A 1 281 ? 8.909 -10.495 -16.151 1.00 98.31 281 GLY A CA 1
ATOM 2165 C C . GLY A 1 281 ? 7.610 -10.114 -15.441 1.00 98.31 281 GLY A C 1
ATOM 2166 O O . GLY A 1 281 ? 7.203 -8.960 -15.542 1.00 98.31 281 GLY A O 1
ATOM 2167 N N . ARG A 1 282 ? 6.995 -11.040 -14.699 1.00 98.69 282 ARG A N 1
ATOM 2168 C CA . ARG A 1 282 ? 5.784 -10.795 -13.910 1.00 98.69 282 ARG A CA 1
ATOM 2169 C C . ARG A 1 282 ? 6.108 -9.907 -12.718 1.00 98.69 282 ARG A C 1
ATOM 2171 O O . ARG A 1 282 ? 7.161 -10.067 -12.100 1.00 98.69 282 ARG A O 1
ATOM 2178 N N . ILE A 1 283 ? 5.197 -9.001 -12.378 1.00 98.69 283 ILE A N 1
ATOM 2179 C CA . ILE A 1 283 ? 5.397 -8.031 -11.299 1.00 98.69 283 ILE A CA 1
ATOM 2180 C C . ILE A 1 283 ? 4.541 -8.389 -10.092 1.00 98.69 283 ILE A C 1
ATOM 2182 O O . ILE A 1 283 ? 3.348 -8.676 -10.218 1.00 98.69 283 ILE A O 1
ATOM 2186 N N . PHE A 1 284 ? 5.152 -8.301 -8.917 1.00 98.62 284 PHE A N 1
ATOM 2187 C CA . PHE A 1 284 ? 4.524 -8.546 -7.632 1.00 98.62 284 PHE A CA 1
ATOM 2188 C C . PHE A 1 284 ? 4.717 -7.360 -6.687 1.00 98.62 284 PHE A C 1
ATOM 2190 O O . PHE A 1 284 ? 5.716 -6.641 -6.768 1.00 98.62 284 PHE A O 1
ATOM 2197 N N . ALA A 1 285 ? 3.765 -7.184 -5.776 1.00 97.94 285 ALA A N 1
ATOM 2198 C CA . ALA A 1 285 ? 3.876 -6.302 -4.623 1.00 97.94 285 ALA A CA 1
ATOM 2199 C C . ALA A 1 285 ? 3.805 -7.134 -3.343 1.00 97.94 285 ALA A C 1
ATOM 2201 O O . ALA A 1 285 ? 2.963 -8.022 -3.228 1.00 97.94 285 ALA A O 1
ATOM 2202 N N . LEU A 1 286 ? 4.676 -6.842 -2.385 1.00 97.25 286 LEU A N 1
ATOM 2203 C CA . LEU A 1 286 ? 4.630 -7.401 -1.039 1.00 97.25 286 LEU A CA 1
ATOM 2204 C C . LEU A 1 286 ? 4.401 -6.239 -0.082 1.00 97.25 286 LEU A C 1
ATOM 2206 O O . LEU A 1 286 ? 5.163 -5.277 -0.106 1.00 97.25 286 LEU A O 1
ATOM 2210 N N . ASP A 1 287 ? 3.365 -6.290 0.737 1.00 95.12 287 ASP A N 1
ATOM 2211 C CA . ASP A 1 287 ? 3.046 -5.267 1.734 1.00 95.12 287 ASP A CA 1
ATOM 2212 C C . ASP A 1 287 ? 2.559 -5.907 3.032 1.00 95.12 287 ASP A C 1
ATOM 2214 O O . ASP A 1 287 ? 2.492 -7.129 3.165 1.00 95.12 287 ASP A O 1
ATOM 2218 N N . GLN A 1 288 ? 2.224 -5.073 4.009 1.00 93.62 288 GLN A N 1
ATOM 2219 C CA . GLN A 1 288 ? 1.736 -5.498 5.312 1.00 93.62 288 GLN A CA 1
ATOM 2220 C C . GLN A 1 288 ? 0.455 -6.357 5.265 1.00 93.62 288 GLN A C 1
ATOM 2222 O O . GLN A 1 288 ? 0.177 -7.061 6.239 1.00 93.62 288 GLN A O 1
ATOM 2227 N N . ALA A 1 289 ? -0.312 -6.317 4.167 1.00 94.19 289 ALA A N 1
ATOM 2228 C CA . ALA A 1 289 ? -1.548 -7.077 3.980 1.00 94.19 289 ALA A CA 1
ATOM 2229 C C . ALA A 1 289 ? -1.350 -8.392 3.203 1.00 94.19 289 ALA A C 1
ATOM 2231 O O . ALA A 1 289 ? -2.248 -9.240 3.205 1.00 94.19 289 ALA A O 1
ATOM 2232 N N . GLY A 1 290 ? -0.194 -8.578 2.563 1.00 94.19 290 GLY A N 1
ATOM 2233 C CA . GLY A 1 290 ? 0.193 -9.819 1.899 1.00 94.19 290 GLY A CA 1
ATOM 2234 C C . GLY A 1 290 ? 0.945 -9.595 0.593 1.00 94.19 290 GLY A C 1
ATOM 2235 O O . GLY A 1 290 ? 1.584 -8.565 0.369 1.00 94.19 290 GLY A O 1
ATOM 2236 N N . GLU A 1 291 ? 0.873 -10.604 -0.265 1.00 96.06 291 GLU A N 1
ATOM 2237 C CA . GLU A 1 291 ? 1.566 -10.663 -1.542 1.00 96.06 291 GLU A CA 1
ATOM 2238 C C . GLU A 1 291 ? 0.560 -10.610 -2.701 1.00 96.06 291 GLU A C 1
ATOM 2240 O O . GLU A 1 291 ? -0.504 -11.234 -2.664 1.00 96.06 291 GLU A O 1
ATOM 2245 N N . TRP A 1 292 ? 0.881 -9.849 -3.745 1.00 97.56 292 TRP A N 1
ATOM 2246 C CA . TRP A 1 292 ? -0.063 -9.477 -4.798 1.00 97.56 292 TRP A CA 1
ATOM 2247 C C . TRP A 1 292 ? 0.570 -9.604 -6.177 1.00 97.56 292 TRP A C 1
ATOM 2249 O O . TRP A 1 292 ? 1.673 -9.109 -6.400 1.00 97.56 292 TRP A O 1
ATOM 2259 N N . PHE A 1 293 ? -0.148 -10.201 -7.124 1.00 98.44 293 PHE A N 1
ATOM 2260 C CA . PHE A 1 293 ? 0.215 -10.201 -8.537 1.00 98.44 293 PHE A CA 1
ATOM 2261 C C . PHE A 1 293 ? -0.305 -8.923 -9.207 1.00 98.44 293 PHE A C 1
ATOM 2263 O O . PHE A 1 293 ? -1.516 -8.710 -9.305 1.00 98.44 293 PHE A O 1
ATOM 2270 N N . LEU A 1 294 ? 0.615 -8.065 -9.655 1.00 98.44 294 LEU A N 1
ATOM 2271 C CA . LEU A 1 294 ? 0.298 -6.757 -10.234 1.00 98.44 294 LEU A CA 1
ATOM 2272 C C . LEU A 1 294 ? 0.083 -6.801 -11.749 1.00 98.44 294 LEU A C 1
ATOM 2274 O O .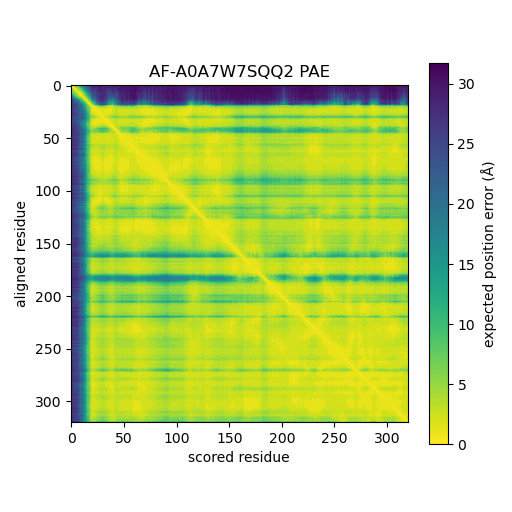 LEU A 1 294 ? -0.700 -6.005 -12.264 1.00 98.44 294 LEU A O 1
ATOM 2278 N N . GLY A 1 295 ? 0.778 -7.685 -12.464 1.00 98.31 295 GLY A N 1
ATOM 2279 C CA . GLY A 1 295 ? 0.689 -7.774 -13.920 1.00 98.31 295 GLY A CA 1
ATOM 2280 C C . GLY A 1 295 ? 1.672 -8.776 -14.518 1.00 98.31 295 GLY A C 1
ATOM 2281 O O . GLY A 1 295 ? 2.685 -9.123 -13.904 1.00 98.31 295 GLY A O 1
ATOM 2282 N N . ALA A 1 296 ? 1.366 -9.247 -15.726 1.00 98.19 296 ALA A N 1
ATOM 2283 C CA . ALA A 1 296 ? 2.192 -10.188 -16.474 1.00 98.19 296 ALA A CA 1
ATOM 2284 C C . ALA A 1 296 ? 3.509 -9.563 -16.958 1.00 98.19 296 ALA A C 1
ATOM 2286 O O . ALA A 1 296 ? 4.475 -10.285 -17.203 1.00 98.19 296 ALA A O 1
ATOM 2287 N N . ASP A 1 297 ? 3.550 -8.234 -17.052 1.00 98.19 297 ASP A N 1
ATOM 2288 C CA . ASP A 1 297 ? 4.737 -7.438 -17.322 1.00 98.19 297 ASP A CA 1
ATOM 2289 C C . ASP A 1 297 ? 4.688 -6.076 -16.603 1.00 98.19 297 ASP A C 1
ATOM 2291 O O . ASP A 1 297 ? 3.715 -5.722 -15.929 1.00 98.19 297 ASP A O 1
ATOM 2295 N N . VAL A 1 298 ? 5.772 -5.306 -16.730 1.00 97.50 298 VAL A N 1
ATOM 2296 C CA . VAL A 1 298 ? 5.904 -3.978 -16.114 1.00 97.50 298 VAL A CA 1
ATOM 2297 C C . VAL A 1 298 ? 4.896 -2.956 -16.647 1.00 97.50 298 VAL A C 1
ATOM 2299 O O . VAL A 1 298 ? 4.471 -2.086 -15.889 1.00 97.50 298 VAL A O 1
ATOM 2302 N N . ASP A 1 299 ? 4.467 -3.053 -17.906 1.00 97.81 299 ASP A N 1
ATOM 2303 C CA . ASP A 1 299 ? 3.527 -2.090 -18.481 1.00 97.81 299 ASP A CA 1
ATOM 2304 C C . ASP A 1 299 ? 2.123 -2.316 -17.915 1.00 97.81 299 ASP A C 1
ATOM 2306 O O . ASP A 1 299 ? 1.445 -1.361 -17.514 1.00 97.81 299 ASP A O 1
ATOM 2310 N N . GLU A 1 300 ? 1.703 -3.579 -17.825 1.00 98.56 300 GLU A N 1
ATOM 2311 C CA . GLU A 1 300 ? 0.451 -3.961 -17.179 1.00 98.56 300 GLU A CA 1
ATOM 2312 C C . GLU A 1 300 ? 0.462 -3.579 -15.696 1.00 98.56 300 GLU A C 1
ATOM 2314 O O . GLU A 1 300 ? -0.486 -2.956 -15.217 1.00 98.56 300 GLU A O 1
ATOM 2319 N N . ALA A 1 301 ? 1.550 -3.868 -14.980 1.00 98.56 301 ALA A N 1
ATOM 2320 C CA . ALA A 1 301 ? 1.665 -3.544 -13.563 1.00 98.56 301 ALA A CA 1
ATOM 2321 C C . ALA A 1 301 ? 1.576 -2.033 -13.300 1.00 98.56 301 ALA A C 1
ATOM 2323 O O . ALA A 1 301 ? 0.785 -1.598 -12.463 1.00 98.56 301 ALA A O 1
ATOM 2324 N N . LEU A 1 302 ? 2.327 -1.214 -14.047 1.00 98.38 302 LEU A N 1
ATOM 2325 C CA . LEU A 1 302 ? 2.265 0.247 -13.929 1.00 98.38 302 LEU A CA 1
ATOM 2326 C C . LEU A 1 302 ? 0.878 0.786 -14.300 1.00 98.38 302 LEU A C 1
ATOM 2328 O O . LEU A 1 302 ? 0.377 1.696 -13.639 1.00 98.38 302 LEU A O 1
ATOM 2332 N N . THR A 1 303 ? 0.232 0.207 -15.315 1.00 98.62 303 THR A N 1
ATOM 2333 C CA . THR A 1 303 ? -1.149 0.544 -15.684 1.00 98.62 303 THR A CA 1
ATOM 2334 C C . THR A 1 303 ? -2.112 0.239 -14.538 1.00 98.62 303 THR A C 1
ATOM 2336 O O . THR A 1 303 ? -2.904 1.101 -14.161 1.00 98.62 303 THR A O 1
ATOM 2339 N N . ASN A 1 304 ? -2.025 -0.949 -13.938 1.00 98.69 304 ASN A N 1
ATOM 2340 C CA . ASN A 1 304 ? -2.896 -1.360 -12.841 1.00 98.69 304 ASN A CA 1
ATOM 2341 C C . ASN A 1 304 ? -2.700 -0.485 -11.594 1.00 98.69 304 ASN A C 1
ATOM 2343 O O . ASN A 1 304 ? -3.691 -0.045 -11.010 1.00 98.69 304 ASN A O 1
ATOM 2347 N N . LEU A 1 305 ? -1.455 -0.145 -11.243 1.00 98.44 305 LEU A N 1
ATOM 2348 C CA . LEU A 1 305 ? -1.150 0.782 -10.148 1.00 98.44 305 LEU A CA 1
ATOM 2349 C C . LEU A 1 305 ? -1.729 2.184 -10.404 1.00 98.44 305 LEU A C 1
ATOM 2351 O O . LEU A 1 305 ? -2.394 2.753 -9.541 1.00 98.44 305 LEU A O 1
ATOM 2355 N N . LEU A 1 306 ? -1.524 2.742 -11.602 1.00 98.50 306 LEU A N 1
ATOM 2356 C CA . LEU A 1 306 ? -1.910 4.121 -11.933 1.00 98.50 306 LEU A CA 1
ATOM 2357 C C . LEU A 1 306 ? -3.412 4.306 -12.181 1.00 98.50 306 LEU A C 1
ATOM 2359 O O . LEU A 1 306 ? -3.928 5.417 -12.015 1.00 98.50 306 LEU A O 1
ATOM 2363 N N . LEU A 1 307 ? -4.111 3.236 -12.552 1.00 98.56 307 LEU A N 1
ATOM 2364 C CA . LEU A 1 307 ? -5.570 3.208 -12.656 1.00 98.56 307 LEU A CA 1
ATOM 2365 C C . LEU A 1 307 ? -6.241 2.760 -11.352 1.00 98.56 307 LEU A C 1
ATOM 2367 O O . LEU A 1 307 ? -7.444 2.946 -11.191 1.00 98.56 307 LEU A O 1
ATOM 2371 N N . GLY A 1 308 ? -5.480 2.222 -10.396 1.00 98.44 308 GLY A N 1
ATOM 2372 C CA . GLY A 1 308 ? -5.999 1.710 -9.129 1.00 98.44 308 GLY A CA 1
ATOM 2373 C C . GLY A 1 308 ? -6.899 0.496 -9.333 1.00 98.44 308 GLY A C 1
ATOM 2374 O O . GLY A 1 308 ? -8.006 0.437 -8.798 1.00 98.44 308 GLY A O 1
ATOM 2375 N N . ARG A 1 309 ? -6.437 -0.461 -10.138 1.00 98.62 309 ARG A N 1
ATOM 2376 C CA . ARG A 1 309 ? -7.072 -1.771 -10.305 1.00 98.62 309 ARG A CA 1
ATOM 2377 C C . ARG A 1 309 ? -6.612 -2.699 -9.192 1.00 98.62 309 ARG A C 1
ATOM 2379 O O . ARG A 1 309 ? -5.437 -2.711 -8.836 1.00 98.62 309 ARG A O 1
ATOM 2386 N N . ALA A 1 310 ? -7.546 -3.448 -8.623 1.00 97.19 310 ALA A N 1
ATOM 2387 C CA . ALA A 1 310 ? -7.269 -4.358 -7.527 1.00 97.19 310 ALA A CA 1
ATOM 2388 C C . ALA A 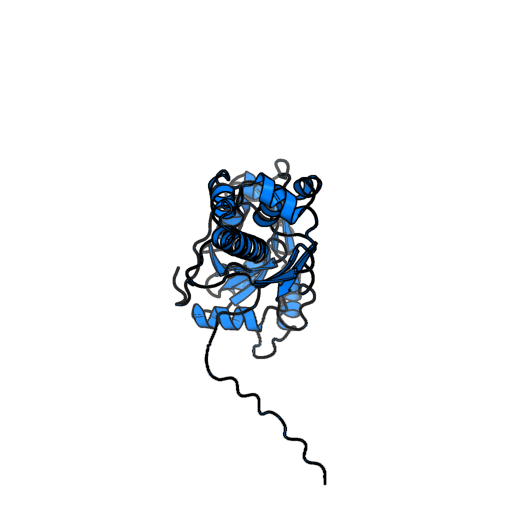1 310 ? -6.435 -5.542 -8.049 1.00 97.19 310 ALA A C 1
ATOM 2390 O O . ALA A 1 310 ? -6.907 -6.256 -8.937 1.00 97.19 310 ALA A O 1
ATOM 2391 N N . PRO A 1 311 ? -5.219 -5.768 -7.523 1.00 96.88 311 PRO A N 1
ATOM 2392 C CA . PRO A 1 311 ? -4.430 -6.925 -7.913 1.00 96.88 311 PRO A CA 1
ATOM 2393 C C . PRO A 1 311 ? -4.996 -8.213 -7.313 1.00 96.88 311 PRO A C 1
ATOM 2395 O O . PRO A 1 311 ? -5.711 -8.196 -6.306 1.00 96.88 311 PRO A O 1
ATOM 2398 N N . VAL A 1 312 ? -4.641 -9.346 -7.917 1.00 95.75 312 VAL A N 1
ATOM 2399 C CA . VAL A 1 312 ? -4.999 -10.662 -7.377 1.00 95.75 312 VAL A CA 1
ATOM 2400 C C . VAL A 1 312 ? -4.031 -11.000 -6.250 1.00 95.75 312 VAL A C 1
ATOM 2402 O O . VAL A 1 312 ? -2.816 -10.873 -6.408 1.00 95.75 312 VAL A O 1
ATOM 2405 N N . ARG A 1 313 ? -4.561 -11.417 -5.099 1.00 94.81 313 ARG A N 1
ATOM 2406 C CA . ARG A 1 313 ? -3.734 -11.845 -3.971 1.00 94.81 313 ARG A CA 1
ATOM 2407 C C . ARG A 1 313 ? -3.127 -13.219 -4.249 1.00 94.81 313 ARG A C 1
ATOM 2409 O O . ARG A 1 313 ? -3.831 -14.120 -4.701 1.00 94.81 313 ARG A O 1
ATOM 2416 N N . VAL A 1 314 ? -1.850 -13.372 -3.926 1.00 95.00 314 VAL A N 1
ATOM 2417 C CA . VAL A 1 314 ? -1.153 -14.657 -3.943 1.00 95.00 314 VAL A CA 1
ATOM 2418 C C . VAL A 1 314 ? -1.503 -15.417 -2.664 1.00 95.00 314 VAL A C 1
ATOM 2420 O O . VAL A 1 314 ? -1.466 -14.864 -1.562 1.00 95.00 314 VAL A O 1
ATOM 2423 N N . ARG A 1 315 ? -1.916 -16.672 -2.818 1.00 91.56 315 ARG A N 1
ATOM 2424 C CA . ARG A 1 315 ? -2.249 -17.574 -1.711 1.00 91.56 315 ARG A CA 1
ATOM 2425 C C . ARG A 1 315 ? -0.983 -18.174 -1.108 1.00 91.56 315 ARG A C 1
ATOM 2427 O O . ARG A 1 315 ? 0.077 -18.169 -1.731 1.00 91.56 315 ARG A O 1
ATOM 2434 N N . ASP A 1 316 ? -1.120 -18.767 0.072 1.00 88.56 316 ASP A N 1
ATOM 2435 C CA . ASP A 1 316 ? -0.000 -19.383 0.798 1.00 88.56 316 ASP A CA 1
ATOM 2436 C C . ASP A 1 316 ? 0.621 -20.580 0.037 1.00 88.56 316 ASP A C 1
ATOM 2438 O O . ASP A 1 316 ? 1.761 -20.958 0.298 1.00 88.56 316 ASP A O 1
ATOM 2442 N N . ASP A 1 317 ? -0.103 -21.158 -0.930 1.00 88.69 317 ASP A N 1
ATOM 2443 C CA . ASP A 1 317 ? 0.381 -22.208 -1.840 1.00 88.69 317 ASP A CA 1
ATOM 2444 C C . ASP A 1 317 ? 1.065 -21.672 -3.113 1.00 88.69 317 ASP A C 1
ATOM 2446 O O . ASP A 1 317 ? 1.444 -22.451 -3.989 1.00 88.69 317 ASP A O 1
ATOM 2450 N N . GLY A 1 318 ? 1.204 -20.349 -3.232 1.00 89.56 318 GLY A N 1
ATOM 2451 C CA . GLY A 1 318 ? 1.809 -19.679 -4.377 1.00 89.56 318 GLY A CA 1
ATOM 2452 C C . GLY A 1 318 ? 0.892 -19.527 -5.590 1.00 89.56 318 GLY A C 1
ATOM 2453 O O . GLY A 1 318 ? 1.369 -19.079 -6.626 1.00 89.56 318 GLY A O 1
ATOM 2454 N N . SER A 1 319 ? -0.398 -19.868 -5.504 1.00 91.81 319 SER A N 1
ATOM 2455 C CA . SER A 1 319 ? -1.369 -19.656 -6.589 1.00 91.81 319 SER A CA 1
ATOM 2456 C C . SER A 1 319 ? -2.036 -18.276 -6.531 1.00 91.81 319 SER A C 1
ATOM 2458 O O . SER A 1 319 ? -2.222 -17.707 -5.454 1.00 91.81 319 SER A O 1
ATOM 2460 N N . TRP A 1 320 ? -2.451 -17.745 -7.687 1.00 91.75 320 TRP A N 1
ATOM 2461 C CA . TRP A 1 320 ? -3.251 -16.520 -7.796 1.00 91.75 320 TRP A CA 1
ATOM 2462 C C . TRP A 1 320 ? -4.326 -16.662 -8.871 1.00 91.75 320 TRP A C 1
ATOM 2464 O O . TRP A 1 320 ? -3.997 -17.068 -10.009 1.00 91.75 320 TRP A O 1
#

pLDDT: mean 91.09, std 15.0, range [24.67, 98.75]

Solvent-accessible surface area (backbone atoms only — not comparable to full-atom values): 17377 Å² total; per-residue (Å²): 145,79,90,80,82,78,82,84,85,78,92,78,90,74,96,66,76,71,70,41,40,22,32,38,19,41,40,32,42,94,87,44,80,42,75,24,57,27,45,53,75,87,74,90,79,79,70,26,70,70,56,47,52,55,60,70,70,51,60,77,1,58,40,34,80,53,40,84,27,28,11,62,49,42,35,54,22,52,52,51,48,52,50,31,52,54,25,52,78,69,74,41,75,66,77,48,73,69,56,44,23,61,58,24,59,76,30,46,78,50,40,34,35,39,49,48,91,88,33,86,81,36,40,80,52,92,68,70,56,65,32,43,46,54,47,35,32,73,39,32,52,39,65,75,76,62,54,68,79,54,56,66,39,73,69,67,90,53,94,58,78,66,82,78,82,46,60,69,76,44,36,19,40,41,45,72,15,55,58,48,81,94,73,63,58,75,63,58,41,51,57,51,49,52,58,28,54,69,46,66,33,94,87,34,77,68,74,90,47,73,34,46,54,52,52,38,59,68,48,63,61,32,52,32,75,44,28,28,72,24,74,48,12,31,19,59,32,35,31,32,37,31,68,86,37,31,58,45,37,44,49,42,50,56,51,19,64,47,59,73,45,58,58,42,63,42,10,31,37,71,84,58,24,41,30,30,28,25,66,85,26,31,24,34,38,34,27,35,39,34,42,29,46,42,25,75,30,65,67,48,21,52,44,28,48,69,45,5,48,71,56,48,59,46,44,89,81,40,48,111

Nearest PDB structures (foldseek):
  8qpv-assembly1_B  TM=4.356E-01  e=1.137E+00  Escherichia coli
  7w4u-assembly1_A  TM=4.636E-01  e=5.161E+00  Mycobacterium tuberculosis H37Rv
  3vov-assembly1_D  TM=2.497E-01  e=7.754E+00  Thermus thermophilus HB8

Organism: NCBI:txid1282883

InterPro domains:
  IPR025850 SUKH-3 immunity protein [PF14433] (166-308)

Foldseek 3Di:
DDDDDDDDDDDDDDPDADCPQWKKKWKAWPNDTFIFIFDAFDDDDDFAPVLVVLVVPDPFQQAAFLNCRHNLRVRLRVVQVVVQVVCVVVVHHRDDLVNLLVRQLPMDMWMWGDDAPPQPLTGTDPDDDSSSQVVCCSSNNDPPVSCVVQDFDAADFDPFDPPPLADRRLRRQLVVQPQDLVPQDLVQLVVLQVLLQVDAEPPDGDDDAPLSSVLCSRRPWGFGPGWHGAPGHTQFTWIQRLNSRSHCGVVQVSLCVLQVWHWGWGIDTNSFWTWIATNQAWIWIQGNSYIFGQDSHPSSNSNCNNRVPHTDGQHSNRHD

Sequence (320 aa):
MISQQEAEWTPGTAVGAPTAPGTIAYLTVQHELHIAHSVKGDPVFHHHRLVREHLAGRPTGHLVRGGERHAELVVLSDVLHEYDRRQTVSGQPVLTLEAAQELFGTAQLDVVRTREPGDPFGGIVERPCASCLTALIHFGVLPWSELAFTEQWRPAPQPVPHPHRFPAEVADALVDAGWRPSRTDPATASDIIDRVCAVAGRRHRREVFPAAERTLRAFPGLICGRRGPGEQVWISRFEIDPVAVAHSVDTLAEFAAIIGVRLFPIGTEGGESILAVDEHGRIFALDQAGEWFLGADVDEALTNLLLGRAPVRVRDDGSW

Radius of gyration: 21.52 Å; Cα contacts (8 Å, |Δi|>4): 621; chains: 1; bounding box: 55×44×71 Å